Protein AF-A0A2M7HBW4-F1 (afdb_monomer)

Structure (mmCIF, N/CA/C/O backbone):
data_AF-A0A2M7HBW4-F1
#
_entry.id   AF-A0A2M7HBW4-F1
#
loop_
_atom_site.group_PDB
_atom_site.id
_atom_site.type_symbol
_atom_site.label_atom_id
_atom_site.label_alt_id
_atom_site.label_comp_id
_atom_site.label_asym_id
_atom_site.label_entity_id
_atom_site.label_seq_id
_atom_site.pdbx_PDB_ins_code
_atom_site.Cartn_x
_atom_site.Cartn_y
_atom_site.Cartn_z
_atom_site.occupancy
_atom_site.B_iso_or_equiv
_atom_site.auth_seq_id
_atom_site.auth_comp_id
_atom_site.auth_asym_id
_atom_site.auth_atom_id
_atom_site.pdbx_PDB_model_num
ATOM 1 N N . MET A 1 1 ? 33.375 89.241 17.273 1.00 41.09 1 MET A N 1
ATOM 2 C CA . MET A 1 1 ? 31.947 89.395 16.915 1.00 41.09 1 MET A CA 1
ATOM 3 C C . MET A 1 1 ? 31.469 88.123 16.233 1.00 41.09 1 MET A C 1
ATOM 5 O O . MET A 1 1 ? 32.205 87.560 15.437 1.00 41.09 1 MET A O 1
ATOM 9 N N . LEU A 1 2 ? 30.282 87.663 16.630 1.00 45.66 2 LEU A N 1
ATOM 10 C CA . LEU A 1 2 ? 29.590 86.440 16.210 1.00 45.66 2 LEU A CA 1
ATOM 11 C C . LEU A 1 2 ? 29.394 86.331 14.688 1.00 45.66 2 LEU A C 1
ATOM 13 O O . LEU A 1 2 ? 28.997 87.316 14.072 1.00 45.66 2 LEU A O 1
ATOM 17 N N . ARG A 1 3 ? 29.454 85.100 14.155 1.00 41.56 3 ARG A N 1
ATOM 18 C CA . ARG A 1 3 ? 28.362 84.416 13.410 1.00 41.56 3 ARG A CA 1
ATOM 19 C C . ARG A 1 3 ? 28.877 83.061 12.895 1.00 41.56 3 ARG A C 1
ATOM 21 O O . ARG A 1 3 ? 29.888 83.003 12.219 1.00 41.56 3 ARG A O 1
ATOM 28 N N . ARG A 1 4 ? 28.346 81.954 13.424 1.00 51.53 4 ARG A N 1
ATOM 29 C CA . ARG A 1 4 ? 27.228 81.161 12.861 1.00 51.53 4 ARG A CA 1
ATOM 30 C C . ARG A 1 4 ? 27.610 80.437 11.564 1.00 51.53 4 ARG A C 1
ATOM 32 O O . ARG A 1 4 ? 27.698 81.058 10.517 1.00 51.53 4 ARG A O 1
ATOM 39 N N . GLY A 1 5 ? 27.733 79.116 11.668 1.00 48.91 5 GLY A N 1
ATOM 40 C CA . GLY A 1 5 ? 27.874 78.194 10.540 1.00 48.91 5 GLY A CA 1
ATOM 41 C C . GLY A 1 5 ? 27.893 76.730 10.983 1.00 48.91 5 GLY A C 1
ATOM 42 O O . GLY A 1 5 ? 28.678 75.945 10.476 1.00 48.91 5 GLY A O 1
ATOM 43 N N . MET A 1 6 ? 27.081 76.394 11.989 1.00 54.91 6 MET A N 1
ATOM 44 C CA . MET A 1 6 ? 26.785 75.025 12.411 1.00 54.91 6 MET A CA 1
ATOM 45 C C . MET A 1 6 ? 25.476 74.606 11.726 1.00 54.91 6 MET A C 1
ATOM 47 O O . MET A 1 6 ? 24.632 75.465 11.477 1.00 54.91 6 MET A O 1
ATOM 51 N N . HIS A 1 7 ? 25.309 73.301 11.501 1.00 53.66 7 HIS A N 1
ATOM 52 C CA . HIS A 1 7 ? 24.079 72.612 11.072 1.00 53.66 7 HIS A CA 1
ATOM 53 C C . HIS A 1 7 ? 23.862 72.425 9.566 1.00 53.66 7 HIS A C 1
ATOM 55 O O . HIS A 1 7 ? 22.897 72.945 9.023 1.00 53.66 7 HIS A O 1
ATOM 61 N N . LEU A 1 8 ? 24.669 71.589 8.900 1.00 52.19 8 LEU A N 1
ATOM 62 C CA . LEU A 1 8 ? 24.166 70.879 7.709 1.00 52.19 8 LEU A CA 1
ATOM 63 C C . LEU A 1 8 ? 24.948 69.601 7.350 1.00 52.19 8 LEU A C 1
ATOM 65 O O . LEU A 1 8 ? 25.159 69.308 6.182 1.00 52.19 8 LEU A O 1
ATOM 69 N N . ALA A 1 9 ? 25.398 68.826 8.342 1.00 52.22 9 ALA A N 1
ATOM 70 C CA . ALA A 1 9 ? 26.169 67.600 8.079 1.00 52.22 9 ALA A CA 1
ATOM 71 C C . ALA A 1 9 ? 25.782 66.406 8.971 1.00 52.22 9 ALA A C 1
ATOM 73 O O . ALA A 1 9 ? 26.605 65.538 9.233 1.00 52.22 9 ALA A O 1
ATOM 74 N N . LEU A 1 10 ? 24.540 66.352 9.463 1.00 51.50 10 LEU A N 1
ATOM 75 C CA . LEU A 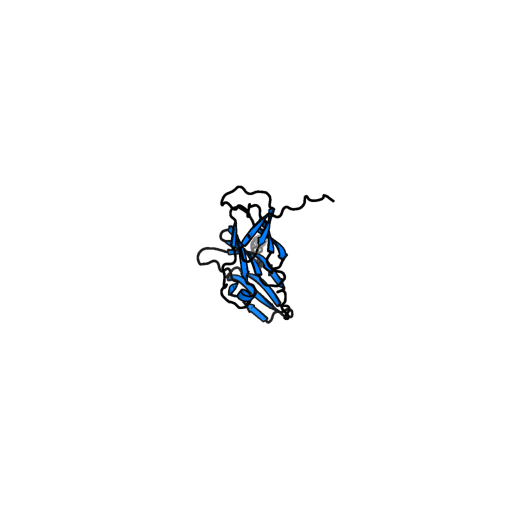1 10 ? 24.079 65.289 10.374 1.00 51.50 10 LEU A CA 1
ATOM 76 C C . LEU A 1 10 ? 22.684 64.749 10.014 1.00 51.50 10 LEU A C 1
ATOM 78 O O . LEU A 1 10 ? 21.904 64.388 10.885 1.00 51.50 10 LEU A O 1
ATOM 82 N N . LEU A 1 11 ? 22.358 64.686 8.720 1.00 51.75 11 LEU A N 1
ATOM 83 C CA . LEU A 1 11 ? 21.098 64.102 8.231 1.00 51.75 11 LEU A CA 1
ATOM 84 C C . LEU A 1 11 ? 21.296 63.077 7.102 1.00 51.75 11 LEU A C 1
ATOM 86 O O . LEU A 1 11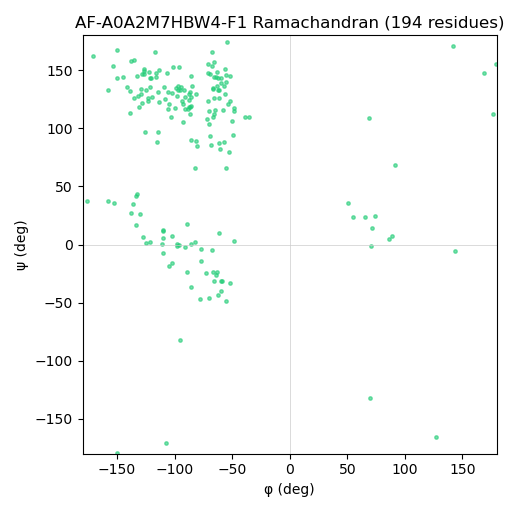 ? 20.396 62.865 6.302 1.00 51.75 11 LEU A O 1
ATOM 90 N N . PHE A 1 12 ? 22.457 62.415 7.034 1.00 47.44 12 PHE A N 1
ATOM 91 C CA . PHE A 1 12 ? 22.708 61.396 6.000 1.00 47.44 12 PHE A CA 1
ATOM 92 C C . PHE A 1 12 ? 23.329 60.082 6.495 1.00 47.44 12 PHE A C 1
ATOM 94 O O . PHE A 1 12 ? 23.815 59.294 5.694 1.00 47.44 12 PHE A O 1
ATOM 101 N N . VAL A 1 13 ? 23.288 59.804 7.805 1.00 51.31 13 VAL A N 1
ATOM 102 C CA . VAL A 1 13 ? 23.804 58.535 8.377 1.00 51.31 13 VAL A CA 1
ATOM 103 C C . VAL A 1 13 ? 22.725 57.743 9.138 1.00 51.31 13 VAL A C 1
ATOM 105 O O . VAL A 1 13 ? 22.979 56.658 9.641 1.00 51.31 13 VAL A O 1
ATOM 108 N N . ALA A 1 14 ? 21.475 58.220 9.166 1.00 49.84 14 ALA A N 1
ATOM 109 C CA . ALA A 1 14 ? 20.358 57.511 9.806 1.00 49.84 14 ALA A CA 1
ATOM 110 C C . ALA A 1 14 ? 19.474 56.700 8.832 1.00 49.84 14 ALA A C 1
ATOM 112 O O . ALA A 1 14 ? 18.522 56.065 9.270 1.00 49.84 14 ALA A O 1
ATOM 113 N N . MET A 1 15 ? 19.776 56.685 7.526 1.00 47.19 15 MET A N 1
ATOM 114 C CA . MET A 1 15 ? 19.014 55.912 6.523 1.00 47.19 15 MET A CA 1
ATOM 115 C C . MET A 1 15 ? 19.682 54.601 6.076 1.00 47.19 15 MET A C 1
ATOM 117 O O . MET A 1 15 ? 19.180 53.947 5.171 1.00 47.19 15 MET A O 1
ATOM 121 N N . LEU A 1 16 ? 20.783 54.177 6.705 1.00 50.03 16 LEU A N 1
ATOM 122 C CA . LEU A 1 16 ? 21.444 52.898 6.383 1.00 50.03 16 LEU A CA 1
ATOM 123 C C . LEU A 1 16 ? 21.322 51.832 7.485 1.00 50.03 16 LEU A C 1
ATOM 125 O O . LEU A 1 16 ? 21.793 50.717 7.304 1.00 50.03 16 LEU A O 1
ATOM 129 N N . LEU A 1 17 ? 20.647 52.132 8.600 1.00 49.78 17 LEU A N 1
ATOM 130 C CA . LEU A 1 17 ? 20.470 51.197 9.725 1.00 49.78 17 LEU A CA 1
ATOM 131 C C . LEU A 1 17 ? 19.027 50.680 9.889 1.00 49.78 17 LEU A C 1
ATOM 133 O O . LEU A 1 17 ? 18.740 49.952 10.831 1.00 49.78 17 LEU A O 1
ATOM 137 N N . GLY A 1 18 ? 18.116 51.017 8.969 1.00 47.28 18 GLY A N 1
ATOM 138 C CA . GLY A 1 18 ? 16.698 50.627 9.038 1.00 47.28 18 GLY A CA 1
ATOM 139 C C . GLY A 1 18 ? 16.298 49.379 8.238 1.00 47.28 18 GLY A C 1
ATOM 140 O O . GLY A 1 18 ? 15.124 49.022 8.248 1.00 47.28 18 GLY A O 1
ATOM 141 N N . ALA A 1 19 ? 17.224 48.719 7.532 1.00 49.97 19 ALA A N 1
ATOM 142 C CA . ALA A 1 19 ? 16.891 47.684 6.541 1.00 49.97 19 ALA A CA 1
ATOM 143 C C . ALA A 1 19 ? 17.258 46.238 6.935 1.00 49.97 19 ALA A C 1
ATOM 145 O O . ALA A 1 19 ? 17.171 45.349 6.096 1.00 49.97 19 ALA A O 1
ATOM 146 N N . CYS A 1 20 ? 17.624 45.972 8.194 1.00 53.47 20 CYS A N 1
ATOM 147 C CA . CYS A 1 20 ? 17.971 44.618 8.656 1.00 53.47 20 CYS A CA 1
ATOM 148 C C . CYS A 1 20 ? 17.275 44.254 9.975 1.00 53.47 20 CYS A C 1
ATOM 150 O O . CYS A 1 20 ? 17.905 43.740 10.890 1.00 53.47 20 CYS A O 1
ATOM 152 N N . ALA A 1 21 ? 15.987 44.563 10.124 1.00 50.06 21 ALA A N 1
ATOM 153 C CA . ALA A 1 21 ? 15.210 44.069 11.264 1.00 50.06 21 ALA A CA 1
ATOM 154 C C . ALA A 1 21 ? 13.714 43.945 10.950 1.00 50.06 21 ALA A C 1
ATOM 156 O O . ALA A 1 21 ? 12.867 44.151 11.813 1.00 50.06 21 ALA A O 1
ATOM 157 N N . THR A 1 22 ? 13.352 43.571 9.724 1.00 45.47 22 THR A N 1
ATOM 158 C CA . THR A 1 22 ? 12.101 42.834 9.544 1.00 45.47 22 THR A CA 1
ATOM 159 C C . THR A 1 22 ? 12.430 41.372 9.778 1.00 45.47 22 THR A C 1
ATOM 161 O O . THR A 1 22 ? 12.784 40.636 8.861 1.00 45.47 22 THR A O 1
ATOM 164 N N . ASN A 1 23 ? 12.309 40.972 11.048 1.00 44.50 23 ASN A N 1
ATOM 165 C CA . ASN A 1 23 ? 11.981 39.609 11.442 1.00 44.50 23 ASN A CA 1
ATOM 166 C C . ASN A 1 23 ? 10.711 39.205 10.684 1.00 44.50 23 ASN A C 1
ATOM 168 O O . ASN A 1 23 ? 9.604 39.197 11.219 1.00 44.50 23 ASN A O 1
ATOM 172 N N . THR A 1 24 ? 10.864 38.835 9.416 1.00 41.84 24 THR A N 1
ATOM 173 C CA . THR A 1 24 ? 10.021 37.803 8.854 1.00 41.84 24 THR A CA 1
ATOM 174 C C . THR A 1 24 ? 10.455 36.542 9.581 1.00 41.84 24 THR A C 1
ATOM 176 O O . THR A 1 24 ? 11.233 35.736 9.086 1.00 41.84 24 THR A O 1
ATOM 179 N N . ASN A 1 25 ? 9.850 36.340 10.752 1.00 38.19 25 ASN A N 1
ATOM 180 C CA . ASN A 1 25 ? 9.319 35.039 11.109 1.00 38.19 25 ASN A CA 1
ATOM 181 C C . ASN A 1 25 ? 8.347 34.624 9.986 1.00 38.19 25 ASN A C 1
ATOM 183 O O . ASN A 1 25 ? 7.149 34.460 10.193 1.00 38.19 25 ASN A O 1
ATOM 187 N N . ARG A 1 26 ? 8.866 34.403 8.770 1.00 39.59 26 ARG A N 1
ATOM 188 C CA . ARG A 1 26 ? 8.496 33.212 8.040 1.00 39.59 26 ARG A CA 1
ATOM 189 C C . ARG A 1 26 ? 8.992 32.116 8.958 1.00 39.59 26 ARG A C 1
ATOM 191 O O . ARG A 1 26 ? 10.120 31.649 8.845 1.00 39.59 26 ARG A O 1
ATOM 198 N N . ALA A 1 27 ? 8.126 31.738 9.898 1.00 37.72 27 ALA A N 1
ATOM 199 C CA . ALA A 1 27 ? 7.993 30.341 10.203 1.00 37.72 27 ALA A CA 1
ATOM 200 C C . ALA A 1 27 ? 8.098 29.668 8.837 1.00 37.72 27 ALA A C 1
ATOM 202 O O . ALA A 1 27 ? 7.251 29.877 7.963 1.00 37.72 27 ALA A O 1
ATOM 203 N N . MET A 1 28 ? 9.212 28.975 8.607 1.00 34.31 28 MET A N 1
ATOM 204 C CA . MET A 1 28 ? 9.151 27.793 7.788 1.00 34.31 28 MET A CA 1
ATOM 205 C C . MET A 1 28 ? 7.985 27.036 8.407 1.00 34.31 28 MET A C 1
ATOM 207 O O . MET A 1 28 ? 8.134 26.372 9.429 1.00 34.31 28 MET A O 1
ATOM 211 N N . THR A 1 29 ? 6.789 27.224 7.850 1.00 36.44 29 THR A N 1
ATOM 212 C CA . THR A 1 29 ? 5.773 26.200 7.856 1.00 36.44 29 THR A CA 1
ATOM 213 C C . THR A 1 29 ? 6.495 25.058 7.185 1.00 36.44 29 THR A C 1
ATOM 215 O O . THR A 1 29 ? 6.586 24.976 5.957 1.00 36.44 29 THR A O 1
ATOM 218 N N . SER A 1 30 ? 7.175 24.284 8.034 1.00 38.41 30 SER A N 1
ATOM 219 C CA . SER A 1 30 ? 7.546 22.920 7.785 1.00 38.41 30 SER A CA 1
ATOM 220 C C . SER A 1 30 ? 6.381 22.381 6.991 1.00 38.41 30 SER A C 1
ATOM 222 O O . SER A 1 30 ? 5.268 22.349 7.519 1.00 38.41 30 SER A O 1
ATOM 224 N N . HIS A 1 31 ? 6.605 22.121 5.705 1.00 41.62 31 HIS A N 1
ATOM 225 C CA . HIS A 1 31 ? 5.700 21.317 4.910 1.00 41.62 31 HIS A CA 1
ATOM 226 C C . HIS A 1 31 ? 5.698 19.966 5.625 1.00 41.62 31 HIS A C 1
ATOM 228 O O . HIS A 1 31 ? 6.551 19.125 5.381 1.00 41.62 31 HIS A O 1
ATOM 234 N N . ALA A 1 32 ? 4.888 19.860 6.678 1.00 49.12 32 ALA A N 1
ATOM 235 C CA . ALA A 1 32 ? 4.442 18.591 7.182 1.00 49.12 32 ALA A CA 1
ATOM 236 C C . ALA A 1 32 ? 3.597 18.068 6.035 1.00 49.12 32 ALA A C 1
ATOM 238 O O . ALA A 1 32 ? 2.630 18.732 5.644 1.00 49.12 32 ALA A O 1
ATOM 239 N N . ASP A 1 33 ? 4.043 16.970 5.439 1.00 59.97 33 ASP A N 1
ATOM 240 C CA . ASP A 1 33 ? 3.288 16.330 4.379 1.00 59.97 33 ASP A CA 1
ATOM 241 C C . ASP A 1 33 ? 1.850 16.105 4.856 1.00 59.97 33 ASP A C 1
ATOM 243 O O . ASP A 1 33 ? 1.605 15.910 6.060 1.00 59.97 33 ASP A O 1
ATOM 247 N N . PRO A 1 34 ? 0.873 16.220 3.946 1.00 67.62 34 PRO A N 1
ATOM 248 C CA . PRO A 1 34 ? -0.524 16.150 4.319 1.00 67.62 34 PRO A CA 1
ATOM 249 C C . PRO A 1 34 ? -0.812 14.828 5.027 1.00 67.62 34 PRO A C 1
ATOM 251 O O . PRO A 1 34 ? -0.387 13.756 4.606 1.00 67.62 34 PRO A O 1
ATOM 254 N N . LEU A 1 35 ? -1.574 14.919 6.113 1.00 81.62 35 LEU A N 1
ATOM 255 C CA . LEU A 1 35 ? -2.141 13.759 6.779 1.00 81.62 35 LEU A CA 1
ATOM 256 C C . LEU A 1 35 ? -3.011 12.985 5.773 1.00 81.62 35 LEU A C 1
ATOM 258 O O . LEU A 1 35 ? -4.042 13.505 5.343 1.00 81.62 35 LEU A O 1
ATOM 262 N N . SER A 1 36 ? -2.628 11.753 5.436 1.00 88.88 36 SER A N 1
ATOM 263 C CA . SER A 1 36 ? -3.443 10.871 4.595 1.00 88.88 36 SER A CA 1
ATOM 264 C C . SER A 1 36 ? -4.225 9.907 5.481 1.00 88.88 36 SER A C 1
ATOM 266 O O . SER A 1 36 ? -3.654 9.275 6.367 1.00 88.88 36 SER A O 1
ATOM 268 N N . CYS A 1 37 ? -5.543 9.820 5.290 1.00 91.12 37 CYS A N 1
ATOM 269 C CA . CYS A 1 37 ? -6.421 8.990 6.115 1.00 91.12 37 CYS A CA 1
ATOM 270 C C . CYS A 1 37 ? -7.466 8.258 5.277 1.00 91.12 37 CYS A C 1
ATOM 272 O O . CYS A 1 37 ? -8.238 8.901 4.560 1.00 91.12 37 CYS A O 1
ATOM 274 N N . GLN A 1 38 ? -7.632 6.959 5.512 1.00 93.06 38 GLN A N 1
ATOM 275 C CA . GLN A 1 38 ? -8.671 6.137 4.894 1.00 93.06 38 GLN A CA 1
ATOM 276 C C . GLN A 1 38 ? -9.588 5.503 5.945 1.00 93.06 38 GLN A C 1
ATOM 278 O O . GLN A 1 38 ? -9.125 5.153 7.032 1.00 93.06 38 GLN A O 1
ATOM 283 N N . PRO A 1 39 ? -10.900 5.389 5.671 1.00 94.00 39 PRO A N 1
ATOM 284 C CA . PRO A 1 39 ? -11.806 4.657 6.551 1.00 94.00 39 PRO A CA 1
ATOM 285 C C . PRO A 1 39 ? -11.400 3.182 6.622 1.00 94.00 39 PRO A C 1
ATOM 287 O O . PRO A 1 39 ? -11.001 2.612 5.613 1.00 94.00 39 PRO A O 1
ATOM 290 N N . ILE A 1 40 ? -11.533 2.566 7.798 1.00 94.62 40 ILE A N 1
ATOM 291 C CA . ILE A 1 40 ? -11.336 1.122 7.971 1.00 94.62 40 ILE A CA 1
ATOM 292 C C . ILE A 1 40 ? -12.672 0.427 7.660 1.00 94.62 40 ILE A C 1
ATOM 294 O O . ILE A 1 40 ? -13.634 0.623 8.413 1.00 94.62 40 ILE A O 1
ATOM 298 N N . PRO A 1 41 ? -12.784 -0.355 6.568 1.00 93.56 41 PRO A N 1
ATOM 299 C CA . PRO A 1 41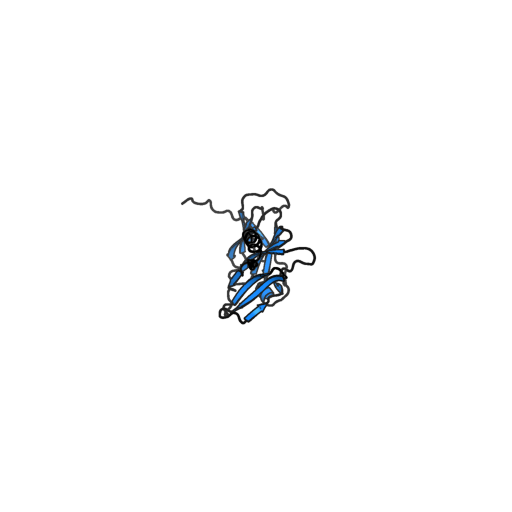 ? -14.033 -1.020 6.215 1.00 93.56 41 PRO A CA 1
ATOM 300 C C . PRO A 1 41 ? -14.469 -2.027 7.280 1.00 93.56 41 PRO A C 1
ATOM 302 O O . PRO A 1 41 ? -13.647 -2.615 7.977 1.00 93.56 41 PRO A O 1
ATOM 305 N N . GLY A 1 42 ? -15.783 -2.199 7.435 1.00 85.62 42 GLY A N 1
ATOM 306 C CA . GLY A 1 42 ? -16.355 -3.152 8.394 1.00 85.62 42 GLY A CA 1
ATOM 307 C C . GLY A 1 42 ? -16.205 -2.773 9.874 1.00 85.62 42 GLY A C 1
ATOM 308 O O . GLY A 1 42 ? -16.716 -3.489 10.732 1.00 85.62 42 GLY A O 1
ATOM 309 N N . ASN A 1 43 ? -15.558 -1.650 10.200 1.00 84.25 43 ASN A N 1
ATOM 310 C CA . ASN A 1 43 ? -15.378 -1.212 11.580 1.00 84.25 43 ASN A CA 1
ATOM 311 C C . ASN A 1 43 ? -16.588 -0.404 12.085 1.00 84.25 43 ASN A C 1
ATOM 313 O O . ASN A 1 43 ? -16.897 0.674 11.571 1.00 84.25 43 ASN A O 1
ATOM 317 N N . THR A 1 44 ? -17.249 -0.904 13.131 1.00 81.25 44 THR A N 1
ATOM 318 C CA . THR A 1 44 ? -18.430 -0.280 13.756 1.00 81.25 44 THR A CA 1
ATOM 319 C C . THR A 1 44 ? -18.130 1.051 14.442 1.00 81.25 44 THR A C 1
ATOM 321 O O . THR A 1 44 ? -19.021 1.884 14.574 1.00 81.25 44 THR A O 1
ATOM 324 N N . SER A 1 45 ? -16.880 1.282 14.842 1.00 83.50 45 SER A N 1
ATOM 325 C CA . SER A 1 45 ? -16.429 2.520 15.487 1.00 83.50 45 SER A CA 1
ATOM 326 C C . SER A 1 45 ? -16.126 3.645 14.485 1.00 83.50 45 SER A C 1
ATOM 328 O O . SER A 1 45 ? -15.677 4.719 14.891 1.00 83.50 45 SER A O 1
ATOM 330 N N . HIS A 1 46 ? -16.347 3.410 13.181 1.00 86.00 46 HIS A N 1
ATOM 331 C CA . HIS A 1 46 ? -16.072 4.360 12.093 1.00 86.00 46 HIS A CA 1
ATOM 332 C C . HIS A 1 46 ? -14.648 4.938 12.145 1.00 86.00 46 HIS A C 1
ATOM 334 O O . HIS A 1 46 ? -14.403 6.114 11.860 1.00 86.00 46 HIS A O 1
ATOM 340 N N . GLU A 1 47 ? -13.696 4.104 12.550 1.00 91.25 47 GLU A N 1
ATOM 341 C CA . GLU A 1 47 ? -12.301 4.492 12.660 1.00 91.25 47 GLU A CA 1
ATOM 342 C C . GLU A 1 47 ? -11.659 4.691 11.284 1.00 91.25 47 GLU A C 1
ATOM 344 O O . GLU A 1 47 ? -12.070 4.125 10.266 1.00 91.25 47 GLU A O 1
ATOM 349 N N . ARG A 1 48 ? -10.610 5.510 11.264 1.00 93.25 48 ARG A N 1
ATOM 350 C CA . ARG A 1 48 ? -9.782 5.765 10.088 1.00 93.25 48 ARG A CA 1
ATOM 351 C C . ARG A 1 48 ? -8.342 5.393 10.393 1.00 93.25 48 ARG A C 1
ATOM 353 O O . ARG A 1 48 ? -7.836 5.775 11.449 1.00 93.25 48 ARG A O 1
ATOM 360 N N . LEU A 1 49 ? -7.690 4.700 9.466 1.00 93.19 49 LEU A N 1
ATOM 361 C CA . LEU A 1 49 ? -6.242 4.540 9.466 1.00 93.19 49 LEU A CA 1
ATOM 362 C C . LEU A 1 49 ? -5.639 5.793 8.845 1.00 93.19 49 LEU A C 1
ATOM 364 O O . LEU A 1 49 ? -6.066 6.220 7.773 1.00 93.19 49 LEU A O 1
ATOM 368 N N . CYS A 1 50 ? -4.677 6.385 9.531 1.00 91.50 50 CYS A N 1
ATOM 369 C CA . CYS A 1 50 ? -4.012 7.599 9.113 1.00 91.50 50 CYS A CA 1
ATOM 370 C C . CYS A 1 50 ? -2.499 7.418 9.144 1.00 91.50 50 CYS A C 1
ATOM 372 O O . CYS A 1 50 ? -1.973 6.753 10.037 1.00 91.50 50 CYS A O 1
ATOM 374 N N . VAL A 1 51 ? -1.822 8.080 8.214 1.00 88.69 51 VAL A N 1
ATOM 375 C CA . VAL A 1 51 ? -0.368 8.199 8.164 1.00 88.69 51 VAL A CA 1
ATOM 376 C C . VAL A 1 51 ? 0.016 9.672 8.118 1.00 88.69 51 VAL A C 1
ATOM 378 O O . VAL A 1 51 ? -0.566 10.470 7.378 1.00 88.69 51 VAL A O 1
ATOM 381 N N . GLN A 1 52 ? 0.981 10.043 8.952 1.00 85.94 52 GLN A N 1
ATOM 382 C CA . GLN A 1 52 ? 1.584 11.367 8.969 1.00 85.94 52 GLN A CA 1
ATOM 383 C C . GLN A 1 52 ? 3.090 11.227 8.781 1.00 85.94 52 GLN A C 1
ATOM 385 O O . GLN A 1 52 ? 3.747 10.578 9.591 1.00 85.94 52 GLN A O 1
ATOM 390 N N . ILE A 1 53 ? 3.641 11.884 7.764 1.00 79.56 53 ILE A N 1
ATOM 391 C CA . ILE A 1 53 ? 5.091 11.931 7.570 1.00 79.56 53 ILE A CA 1
ATOM 392 C C . ILE A 1 53 ? 5.655 13.081 8.397 1.00 79.56 53 ILE A C 1
ATOM 394 O O . ILE A 1 53 ? 5.185 14.221 8.357 1.00 79.56 53 ILE A O 1
ATOM 398 N N . THR A 1 54 ? 6.641 12.757 9.219 1.00 74.38 54 THR A N 1
ATOM 399 C CA . THR A 1 54 ? 7.302 13.681 10.133 1.00 74.38 54 THR A CA 1
ATOM 400 C C . THR A 1 54 ? 8.784 13.726 9.809 1.00 74.38 54 THR A C 1
ATOM 402 O O . THR A 1 54 ? 9.392 12.707 9.494 1.00 74.38 54 THR A O 1
ATOM 405 N N . ARG A 1 55 ? 9.386 14.912 9.924 1.00 67.44 55 ARG A N 1
ATOM 406 C CA . ARG A 1 55 ? 10.811 15.112 9.621 1.00 67.44 55 ARG A CA 1
ATOM 407 C C . ARG A 1 55 ? 11.743 14.259 10.486 1.00 67.44 55 ARG A C 1
ATOM 409 O O . ARG A 1 55 ? 12.798 13.869 10.008 1.00 67.44 55 ARG A O 1
ATOM 416 N N . ASP A 1 56 ? 11.337 13.972 11.724 1.00 63.88 56 ASP A N 1
ATOM 417 C CA . ASP A 1 56 ? 12.218 13.376 12.737 1.00 63.88 56 ASP A CA 1
ATOM 418 C C . ASP A 1 56 ? 11.947 11.886 12.997 1.00 63.88 56 ASP A C 1
ATOM 420 O O . ASP A 1 56 ? 12.784 11.215 13.593 1.00 63.88 56 ASP A O 1
ATOM 424 N N . ARG A 1 57 ? 10.770 11.364 12.617 1.00 59.66 57 ARG A N 1
ATOM 425 C CA . ARG A 1 57 ? 10.377 9.966 12.890 1.00 59.66 57 ARG A CA 1
ATOM 426 C C . ARG A 1 57 ? 9.984 9.167 11.648 1.00 59.66 57 ARG A C 1
ATOM 428 O O . ARG A 1 57 ? 9.591 8.018 11.800 1.00 59.66 57 ARG A O 1
ATOM 435 N N . GLY A 1 58 ? 10.050 9.761 10.456 1.00 74.38 58 GLY A N 1
ATOM 436 C CA . GLY A 1 58 ? 9.529 9.132 9.244 1.00 74.38 58 GLY A CA 1
ATOM 437 C C . GLY A 1 58 ? 8.002 9.072 9.269 1.00 74.38 58 GLY A C 1
ATOM 438 O O . GLY A 1 58 ? 7.345 10.076 9.566 1.00 74.38 58 GLY A O 1
ATOM 439 N N . ASP A 1 59 ? 7.442 7.908 8.965 1.00 80.12 59 ASP A N 1
ATOM 440 C CA . ASP A 1 59 ? 6.014 7.637 8.865 1.00 80.12 59 ASP A CA 1
ATOM 441 C C . ASP A 1 59 ? 5.379 7.234 10.212 1.00 80.12 59 ASP A C 1
ATOM 443 O O . ASP A 1 59 ? 5.696 6.225 10.847 1.00 80.12 59 ASP A O 1
ATOM 447 N N . LEU A 1 60 ? 4.422 8.046 10.662 1.00 85.88 60 LEU A N 1
ATOM 448 C CA . LEU A 1 60 ? 3.650 7.797 11.873 1.00 85.88 60 LEU A CA 1
ATOM 449 C C . LEU A 1 60 ? 2.253 7.291 11.516 1.00 85.88 60 LEU A C 1
ATOM 451 O O . LEU A 1 60 ? 1.404 8.067 11.071 1.00 85.88 60 LEU A O 1
ATOM 455 N N . TRP A 1 61 ? 1.996 6.015 11.796 1.00 89.38 61 TRP A N 1
ATOM 456 C CA . TRP A 1 61 ? 0.690 5.392 11.599 1.00 89.38 61 TRP A CA 1
ATOM 457 C C . TRP A 1 61 ? -0.151 5.425 12.864 1.00 89.38 61 TRP A C 1
ATOM 459 O O . TRP A 1 61 ? 0.315 5.121 13.966 1.00 89.38 61 TRP A O 1
ATOM 469 N N . PHE A 1 62 ? -1.424 5.775 12.715 1.00 90.19 62 PHE A N 1
ATOM 470 C CA . PHE A 1 62 ? -2.362 5.780 13.826 1.00 90.19 62 PHE A CA 1
ATOM 471 C C . PHE A 1 62 ? -3.803 5.574 13.383 1.00 90.19 62 PHE A C 1
ATOM 473 O O . PHE A 1 62 ? -4.207 5.938 12.282 1.00 90.19 62 PHE A O 1
ATOM 480 N N . VAL A 1 63 ? -4.604 5.034 14.294 1.00 91.69 63 VAL A N 1
ATOM 481 C CA . VAL A 1 63 ? -6.054 4.953 14.148 1.00 91.69 63 VAL A CA 1
ATOM 482 C C . VAL A 1 63 ? -6.696 6.146 14.845 1.00 91.69 63 VAL A C 1
ATOM 484 O O . VAL A 1 63 ? -6.350 6.466 15.986 1.00 91.69 63 VAL A O 1
ATOM 487 N N . SER A 1 64 ? -7.628 6.804 14.158 1.00 89.62 64 SER A N 1
ATOM 488 C CA . SER A 1 64 ? -8.435 7.904 14.691 1.00 89.62 64 SER A CA 1
ATOM 489 C C . SER A 1 64 ? -9.918 7.545 14.636 1.00 89.62 64 SER A C 1
ATOM 491 O O . SER A 1 64 ? -10.440 7.238 13.565 1.00 89.62 64 SER A O 1
ATOM 493 N N . ALA A 1 65 ? -10.618 7.655 15.765 1.00 81.69 65 ALA A N 1
ATOM 494 C CA . ALA A 1 65 ? -12.073 7.507 15.816 1.00 81.69 65 ALA A CA 1
ATOM 495 C C . ALA A 1 65 ? -12.784 8.682 15.117 1.00 81.69 65 ALA A C 1
ATOM 497 O O . ALA A 1 65 ? -12.314 9.829 15.178 1.00 81.69 65 ALA A O 1
ATOM 498 N N . SER A 1 66 ? -13.935 8.430 14.480 1.00 64.75 66 SER A N 1
ATOM 499 C CA . SER A 1 66 ? -14.786 9.517 13.986 1.00 64.75 66 SER A CA 1
ATOM 500 C C . SER A 1 66 ? -15.454 10.208 15.180 1.00 64.75 66 SER A C 1
ATOM 502 O O . SER A 1 66 ? -16.327 9.628 15.819 1.00 64.75 66 SER A O 1
ATOM 504 N N . GLY A 1 67 ? -15.041 11.432 15.518 1.00 57.25 67 GLY A N 1
ATOM 505 C CA . GLY A 1 67 ? -15.740 12.226 16.542 1.00 57.25 67 GLY A CA 1
ATOM 506 C C . GLY A 1 67 ? -14.879 13.090 17.459 1.00 57.25 67 GLY A C 1
ATOM 507 O O . GLY A 1 67 ? -15.427 13.878 18.222 1.00 57.25 67 GLY A O 1
ATOM 508 N N . GLY A 1 68 ? -13.548 13.021 17.391 1.00 50.62 68 GLY A N 1
ATOM 509 C CA . GLY A 1 68 ? -12.727 13.983 18.125 1.00 50.62 68 GLY A CA 1
ATOM 510 C C . GLY A 1 68 ? -11.247 13.642 18.190 1.00 50.62 68 GLY A C 1
ATOM 511 O O . GLY A 1 68 ? -10.856 12.486 18.292 1.00 50.62 68 GLY A O 1
ATOM 512 N N . HIS A 1 69 ? -10.417 14.683 18.208 1.00 52.94 69 HIS A N 1
ATOM 513 C CA . HIS A 1 69 ? -8.950 14.638 18.252 1.00 52.94 69 HIS A CA 1
ATOM 514 C C . HIS A 1 69 ? -8.320 13.957 19.486 1.00 52.94 69 HIS A C 1
ATOM 516 O O . HIS A 1 69 ? -7.117 14.092 19.693 1.00 52.94 69 HIS A O 1
ATOM 522 N N . ARG A 1 70 ? -9.089 13.273 20.343 1.00 54.47 70 ARG A N 1
ATOM 523 C CA . ARG A 1 70 ? -8.632 12.884 21.687 1.00 54.47 70 ARG A CA 1
ATOM 524 C C . ARG A 1 70 ? -8.211 11.427 21.848 1.00 54.47 70 ARG A C 1
ATOM 526 O O . ARG A 1 70 ? -7.520 11.138 22.816 1.00 54.47 70 ARG A O 1
ATOM 533 N N . GLN A 1 71 ? -8.561 10.532 20.928 1.00 61.84 71 GLN A N 1
ATOM 534 C CA . GLN A 1 71 ? -8.110 9.139 20.982 1.00 61.84 71 GLN A CA 1
ATOM 535 C C . GLN A 1 71 ? -7.443 8.768 19.661 1.00 61.84 71 GLN A C 1
ATOM 537 O O . GLN A 1 71 ? -8.102 8.466 18.670 1.00 61.84 71 GLN A O 1
ATOM 542 N N . ARG A 1 72 ? -6.111 8.866 19.660 1.00 81.19 72 ARG A N 1
ATOM 543 C CA . ARG A 1 72 ? -5.243 8.337 18.609 1.00 81.19 72 ARG A CA 1
ATOM 544 C C . ARG A 1 72 ? -4.523 7.132 19.181 1.00 81.19 72 ARG A C 1
ATOM 546 O O . ARG A 1 72 ? -3.882 7.251 20.224 1.00 81.19 72 ARG A O 1
ATOM 553 N N . ARG A 1 73 ? -4.625 5.994 18.506 1.00 88.12 73 ARG A N 1
ATOM 554 C CA . ARG A 1 73 ? -3.860 4.796 18.849 1.00 88.12 73 ARG A CA 1
ATOM 555 C C . ARG A 1 73 ? -2.761 4.626 17.816 1.00 88.12 73 ARG A C 1
ATOM 557 O O . ARG A 1 73 ? -3.074 4.467 16.640 1.00 88.12 73 ARG A O 1
ATOM 564 N N . LEU A 1 74 ? -1.506 4.711 18.246 1.00 87.88 74 LEU A N 1
ATOM 565 C CA . LEU A 1 74 ? -0.362 4.475 17.368 1.00 87.88 74 LEU A CA 1
ATOM 566 C C . LEU A 1 74 ? -0.342 3.012 16.916 1.00 87.88 74 LEU A C 1
ATOM 568 O O . LEU A 1 74 ? -0.712 2.120 17.683 1.00 87.88 74 LEU A O 1
ATOM 572 N N . ILE A 1 75 ? 0.072 2.790 15.671 1.00 86.56 75 ILE A N 1
ATOM 573 C CA . ILE A 1 75 ? 0.234 1.464 15.081 1.00 86.56 75 ILE A CA 1
ATOM 574 C C . ILE A 1 75 ? 1.714 1.257 14.765 1.00 86.56 75 ILE A C 1
ATOM 576 O O . ILE A 1 75 ? 2.174 1.561 13.671 1.00 86.56 75 ILE A O 1
ATOM 580 N N . GLU A 1 76 ? 2.466 0.746 15.736 1.00 76.06 76 GLU A N 1
ATOM 581 C CA . GLU A 1 76 ? 3.916 0.548 15.588 1.00 76.06 76 GLU A CA 1
ATOM 582 C C . GLU A 1 76 ? 4.253 -0.510 14.528 1.00 76.06 76 GLU A C 1
ATOM 584 O O . GLU A 1 76 ? 5.238 -0.372 13.814 1.00 76.06 76 GLU A O 1
ATOM 589 N N . GLY A 1 77 ? 3.390 -1.518 14.353 1.00 70.19 77 GLY A N 1
ATOM 590 C CA . GLY A 1 77 ? 3.575 -2.580 13.356 1.00 70.19 77 GLY A CA 1
ATOM 591 C C . GLY A 1 77 ? 3.462 -2.133 11.891 1.00 70.19 77 GLY A C 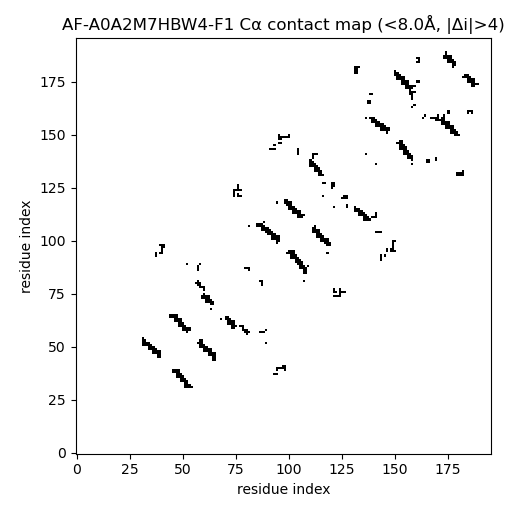1
ATOM 592 O O . GLY A 1 77 ? 3.665 -2.954 11.002 1.00 70.19 77 GLY A O 1
ATOM 593 N N . LEU A 1 78 ? 3.121 -0.865 11.630 1.00 76.75 78 LEU A N 1
ATOM 594 C CA . LEU A 1 78 ? 3.057 -0.287 10.282 1.00 76.75 78 LEU A CA 1
ATOM 595 C C . LEU A 1 78 ? 4.152 0.738 10.000 1.00 76.75 78 LEU A C 1
ATOM 597 O O . LEU A 1 78 ? 4.258 1.172 8.861 1.00 76.75 78 LEU A O 1
ATOM 601 N N . SER A 1 79 ? 4.948 1.131 10.995 1.00 67.44 79 SER A N 1
ATOM 602 C CA . SER A 1 79 ? 6.023 2.090 10.763 1.00 67.44 79 SER A CA 1
ATOM 603 C C . SER A 1 79 ? 7.124 1.449 9.926 1.00 67.44 79 SER A C 1
ATOM 605 O O . SER A 1 79 ? 7.813 0.529 10.373 1.00 67.44 79 SER A O 1
ATOM 607 N N . PHE A 1 80 ? 7.304 1.965 8.714 1.00 66.31 80 PHE A N 1
ATOM 608 C CA . PHE A 1 80 ? 8.412 1.641 7.827 1.00 66.31 80 PHE A CA 1
ATOM 609 C C . PHE A 1 80 ? 9.613 2.486 8.251 1.00 66.31 80 PHE A C 1
ATOM 611 O O . PHE A 1 80 ? 10.064 3.391 7.551 1.00 66.31 80 PHE A O 1
ATOM 618 N N . VAL A 1 81 ? 10.119 2.210 9.456 1.00 53.56 81 VAL A N 1
ATOM 619 C CA . VAL A 1 81 ? 11.337 2.857 9.934 1.00 53.56 81 VAL A CA 1
ATOM 620 C C . VAL A 1 81 ? 12.455 2.369 9.027 1.00 53.56 81 VAL A C 1
ATOM 622 O O . VAL A 1 81 ? 12.790 1.183 9.050 1.00 53.56 81 VAL A O 1
ATOM 625 N N . GLY A 1 82 ? 13.014 3.271 8.219 1.00 47.16 82 GLY A N 1
ATOM 626 C CA . GLY A 1 82 ? 14.291 3.013 7.574 1.00 47.16 82 GLY A CA 1
ATOM 627 C C . GLY A 1 82 ? 15.237 2.508 8.651 1.00 47.16 82 GLY A C 1
ATOM 628 O O . GLY A 1 82 ? 15.475 3.206 9.640 1.00 47.16 82 GLY A O 1
ATOM 629 N N . GLY A 1 83 ? 15.717 1.271 8.508 1.00 43.72 83 GLY A N 1
ATOM 630 C CA . GLY A 1 83 ? 16.825 0.794 9.329 1.00 43.72 83 GLY A CA 1
ATOM 631 C C . GLY A 1 83 ? 18.007 1.759 9.199 1.00 43.72 83 GLY A C 1
ATOM 632 O O . GLY A 1 83 ? 17.963 2.680 8.387 1.00 43.72 83 GLY A O 1
ATOM 633 N N . ASP A 1 84 ? 19.072 1.537 9.968 1.00 46.94 84 ASP A N 1
ATOM 634 C CA . ASP A 1 84 ? 20.244 2.420 10.142 1.00 46.94 84 ASP A CA 1
ATOM 635 C C . ASP A 1 84 ? 20.928 2.996 8.866 1.00 46.94 84 ASP A C 1
ATOM 637 O O . ASP A 1 84 ? 21.925 3.702 8.986 1.00 46.94 84 ASP A O 1
ATO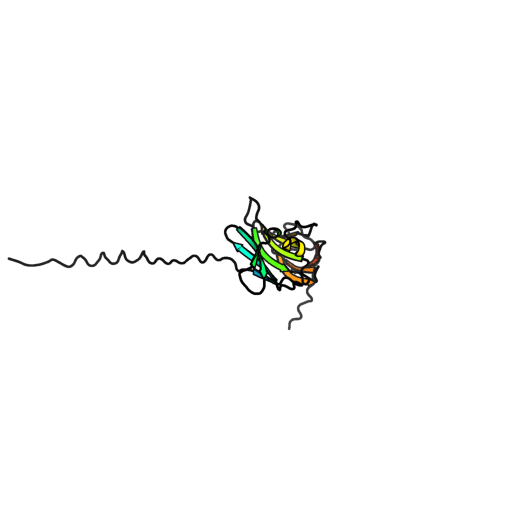M 641 N N . ASN A 1 85 ? 20.431 2.749 7.647 1.00 46.00 85 ASN A N 1
ATOM 642 C CA . ASN A 1 85 ? 21.082 3.051 6.378 1.00 46.00 85 ASN A CA 1
ATOM 643 C C . ASN A 1 85 ? 20.279 3.856 5.330 1.00 46.00 85 ASN A C 1
ATOM 645 O O . ASN A 1 85 ? 20.824 4.061 4.251 1.00 46.00 85 ASN A O 1
ATOM 649 N N . GLY A 1 86 ? 19.071 4.392 5.576 1.00 54.97 86 GLY A N 1
ATOM 650 C CA . GLY A 1 86 ? 18.493 5.293 4.560 1.00 54.97 86 GLY A CA 1
ATOM 651 C C . GLY A 1 86 ? 17.112 5.902 4.823 1.00 54.97 86 GLY A C 1
ATOM 652 O O . GLY A 1 86 ? 16.316 5.341 5.575 1.00 54.97 86 GLY A O 1
ATOM 653 N N . PRO A 1 87 ? 16.800 7.059 4.203 1.00 61.97 87 PRO A N 1
ATOM 654 C CA . PRO A 1 87 ? 15.464 7.640 4.245 1.00 61.97 87 PRO A CA 1
ATOM 655 C C . PRO A 1 87 ? 14.489 6.797 3.408 1.00 61.97 87 PRO A C 1
ATOM 657 O O . PRO A 1 87 ? 14.688 6.619 2.207 1.00 61.97 87 PRO A O 1
ATOM 660 N N . VAL A 1 88 ? 13.410 6.324 4.035 1.00 68.00 88 VAL A N 1
ATOM 661 C CA . VAL A 1 88 ? 12.254 5.737 3.343 1.00 68.00 88 VAL A CA 1
ATOM 662 C C . VAL A 1 88 ? 11.256 6.856 3.058 1.00 68.00 88 VAL A C 1
ATOM 664 O O . VAL A 1 88 ? 10.882 7.612 3.956 1.00 68.00 88 VAL A O 1
ATOM 667 N N . SER A 1 89 ? 10.839 6.994 1.803 1.00 73.69 89 SER A N 1
ATOM 668 C CA . SER A 1 89 ? 9.791 7.927 1.394 1.00 73.69 89 SER A CA 1
ATOM 669 C C . SER A 1 89 ? 8.455 7.198 1.304 1.00 73.69 89 SER A C 1
ATOM 671 O O . SER A 1 89 ? 8.361 6.122 0.723 1.00 73.69 89 SER A O 1
ATOM 673 N N . PHE A 1 90 ? 7.410 7.782 1.880 1.00 79.31 90 PHE A N 1
ATOM 674 C CA . PHE A 1 90 ? 6.052 7.271 1.761 1.00 79.31 90 PHE A CA 1
ATOM 675 C C . PHE A 1 90 ? 5.388 7.816 0.490 1.00 79.31 90 PHE A C 1
ATOM 677 O O . PHE A 1 90 ? 5.415 9.024 0.256 1.00 79.31 90 PHE A O 1
ATOM 684 N N . GLY A 1 91 ? 4.775 6.937 -0.306 1.00 80.00 91 GLY A N 1
ATOM 685 C CA . GLY A 1 91 ? 4.013 7.303 -1.500 1.00 80.00 91 GLY A CA 1
ATOM 686 C C . GLY A 1 91 ? 2.518 7.435 -1.213 1.00 80.00 91 GLY A C 1
ATOM 687 O O . GLY A 1 91 ? 2.002 8.534 -1.032 1.00 80.00 91 GLY A O 1
ATOM 688 N N . ASP A 1 92 ? 1.818 6.303 -1.194 1.00 88.44 92 ASP A N 1
ATOM 689 C CA . ASP A 1 92 ? 0.373 6.223 -0.961 1.00 88.44 92 ASP A CA 1
ATOM 690 C C . ASP A 1 92 ? 0.018 4.890 -0.288 1.00 88.44 92 ASP A C 1
ATOM 692 O O . ASP A 1 92 ? 0.840 3.973 -0.223 1.00 88.44 92 ASP A O 1
ATOM 696 N N . PHE A 1 93 ? -1.207 4.766 0.217 1.00 94.25 93 PHE A N 1
ATOM 697 C CA . PHE A 1 93 ? -1.735 3.508 0.725 1.00 94.25 93 PHE A CA 1
ATOM 698 C C . PHE A 1 93 ? -3.180 3.289 0.301 1.00 94.25 93 PHE A C 1
ATOM 700 O O . PHE A 1 93 ? -3.907 4.234 0.017 1.00 94.25 93 PHE A O 1
ATOM 707 N N . SER A 1 94 ? -3.637 2.041 0.295 1.00 96.06 94 SER A N 1
ATOM 708 C CA . SER A 1 94 ? -5.044 1.722 0.076 1.00 96.06 94 SER A CA 1
ATOM 709 C C . SER A 1 94 ? -5.491 0.514 0.892 1.00 96.06 94 SER A C 1
ATOM 711 O O . SER A 1 94 ? -4.737 -0.437 1.101 1.00 96.06 94 SER A O 1
ATOM 713 N N . ILE A 1 95 ? -6.732 0.554 1.376 1.00 97.31 95 ILE A N 1
ATOM 714 C CA . ILE A 1 95 ? -7.346 -0.546 2.124 1.00 97.31 95 ILE A CA 1
ATOM 715 C C . ILE A 1 95 ? -8.304 -1.315 1.210 1.00 97.31 95 ILE A C 1
ATOM 717 O O . ILE A 1 95 ? -9.164 -0.721 0.558 1.00 97.31 95 ILE A O 1
ATOM 721 N N . SER A 1 96 ? -8.163 -2.641 1.191 1.00 97.94 96 SER A N 1
ATOM 722 C CA . SER A 1 96 ? -9.076 -3.550 0.482 1.00 97.94 96 SER A CA 1
ATOM 723 C C . SER A 1 96 ? -10.540 -3.385 0.934 1.00 97.94 96 SER A C 1
ATOM 725 O O . SER A 1 96 ? -10.783 -3.035 2.090 1.00 97.94 96 SER A O 1
ATOM 727 N N . PRO A 1 97 ? -11.539 -3.650 0.069 1.00 97.56 97 PRO A N 1
ATOM 728 C CA . PRO A 1 97 ? -12.953 -3.405 0.365 1.00 97.56 97 PRO A CA 1
ATOM 729 C C . PRO A 1 97 ? -13.487 -4.001 1.674 1.00 97.56 97 PRO A C 1
ATOM 731 O O . PRO A 1 97 ? -14.355 -3.389 2.296 1.00 97.56 97 PRO A O 1
ATOM 734 N N . SER A 1 98 ? -12.987 -5.162 2.103 1.00 96.75 98 SER A N 1
ATOM 735 C CA . SER A 1 98 ? -13.404 -5.816 3.355 1.00 96.75 98 SER A CA 1
ATOM 736 C C . SER A 1 98 ? -12.449 -5.534 4.515 1.00 96.75 98 SER A C 1
ATOM 738 O O . SER A 1 98 ? -12.698 -5.986 5.630 1.00 96.75 98 SER A O 1
ATOM 740 N N . GLY A 1 99 ? -11.372 -4.777 4.282 1.00 95.88 99 GLY A N 1
ATOM 741 C CA . GLY A 1 99 ? -10.369 -4.466 5.294 1.00 95.88 99 GLY A CA 1
ATOM 742 C C . GLY A 1 99 ? -9.444 -5.639 5.623 1.00 95.88 99 GLY A C 1
ATOM 743 O O . GLY A 1 99 ? -8.905 -5.685 6.726 1.00 95.88 99 GLY A O 1
ATOM 744 N N . THR A 1 100 ? -9.261 -6.587 4.703 1.00 96.00 100 THR A N 1
ATOM 745 C CA . THR A 1 100 ? -8.356 -7.733 4.892 1.00 96.00 100 THR A CA 1
ATOM 746 C C . THR A 1 100 ? -6.899 -7.325 4.689 1.00 96.00 100 THR A C 1
ATOM 748 O O . THR A 1 100 ? -6.038 -7.616 5.520 1.00 96.00 100 THR A O 1
ATOM 751 N N . TYR A 1 101 ? -6.631 -6.591 3.611 1.00 96.38 101 TYR A N 1
ATOM 752 C CA . TYR A 1 101 ? -5.303 -6.135 3.215 1.00 96.38 101 TYR A CA 1
ATOM 753 C C . TYR A 1 101 ? -5.166 -4.614 3.224 1.00 96.38 101 TYR A C 1
ATOM 755 O O . TYR A 1 101 ? -6.108 -3.877 2.911 1.00 96.38 101 TYR A O 1
ATOM 763 N N . LEU A 1 102 ? -3.949 -4.181 3.537 1.00 95.75 102 LEU A N 1
ATOM 764 C CA . LEU A 1 102 ? -3.418 -2.838 3.364 1.00 95.75 102 LEU A CA 1
ATOM 765 C C . LEU A 1 102 ? -2.307 -2.905 2.311 1.00 95.75 102 LEU A C 1
ATOM 767 O O . LEU A 1 102 ? -1.345 -3.649 2.483 1.00 95.75 102 LEU A O 1
ATOM 771 N N . ALA A 1 103 ? -2.438 -2.131 1.241 1.00 96.19 103 ALA A N 1
ATOM 772 C CA . ALA A 1 103 ? -1.388 -1.916 0.256 1.00 96.19 103 ALA A CA 1
ATOM 773 C C . ALA A 1 103 ? -0.686 -0.590 0.562 1.00 96.19 103 ALA A C 1
ATOM 775 O O . ALA A 1 103 ? -1.360 0.403 0.833 1.00 96.19 103 ALA A O 1
ATOM 776 N N . VAL A 1 104 ? 0.644 -0.568 0.528 1.00 93.06 104 VAL A N 1
ATOM 777 C CA . VAL A 1 104 ? 1.454 0.623 0.805 1.00 93.06 104 VAL A CA 1
ATOM 778 C C . VAL A 1 104 ? 2.556 0.746 -0.232 1.00 93.06 104 VAL A C 1
ATOM 780 O O . VAL A 1 104 ? 3.350 -0.176 -0.400 1.00 93.06 104 VAL A O 1
ATOM 783 N N . THR A 1 105 ? 2.640 1.893 -0.894 1.00 91.81 105 THR A N 1
ATOM 784 C CA . THR A 1 105 ? 3.785 2.236 -1.734 1.00 91.81 105 THR A CA 1
ATOM 785 C C . THR A 1 105 ? 4.790 3.019 -0.903 1.00 91.81 105 THR A C 1
ATOM 787 O O . THR A 1 105 ? 4.479 4.099 -0.397 1.00 91.81 105 THR A O 1
ATOM 790 N N . ILE A 1 106 ? 6.003 2.491 -0.795 1.00 87.94 106 ILE A N 1
ATOM 791 C CA . ILE A 1 106 ? 7.160 3.175 -0.213 1.00 87.94 106 ILE A CA 1
ATOM 792 C C . ILE A 1 106 ? 8.249 3.346 -1.275 1.00 87.94 106 ILE A C 1
ATOM 794 O O . ILE A 1 106 ? 8.201 2.707 -2.323 1.00 87.94 106 ILE A O 1
ATOM 798 N N . ALA A 1 107 ? 9.241 4.186 -1.010 1.00 85.88 107 ALA A N 1
ATOM 799 C CA . ALA A 1 107 ? 10.443 4.313 -1.818 1.00 85.88 107 ALA A CA 1
ATOM 800 C C . ALA A 1 107 ? 11.672 4.267 -0.908 1.00 85.88 107 ALA A C 1
ATOM 802 O O . ALA A 1 107 ? 11.846 5.138 -0.057 1.00 85.88 107 ALA A O 1
ATOM 803 N N . GLU A 1 108 ? 12.532 3.273 -1.100 1.00 82.31 108 GLU A N 1
ATOM 804 C CA . GLU A 1 108 ? 13.798 3.136 -0.373 1.00 82.31 108 GLU A CA 1
ATOM 805 C C . GLU A 1 108 ? 14.932 3.531 -1.314 1.00 82.31 108 GLU A C 1
ATOM 807 O O . GLU A 1 108 ? 15.033 2.981 -2.404 1.00 82.31 108 GLU A O 1
ATOM 812 N N . GLU A 1 109 ? 15.735 4.539 -0.959 1.00 80.94 109 GLU A N 1
ATOM 813 C CA . GLU A 1 109 ? 16.816 5.054 -1.828 1.00 80.94 109 GLU A CA 1
ATOM 814 C C . GLU A 1 109 ? 16.343 5.485 -3.239 1.00 80.94 109 GLU A C 1
ATOM 816 O O . GLU A 1 109 ? 17.117 5.558 -4.190 1.00 80.94 109 GLU A O 1
ATOM 821 N N . GLY A 1 110 ? 15.053 5.812 -3.382 1.00 80.56 110 GLY A N 1
ATOM 822 C CA . GLY A 1 110 ? 14.431 6.140 -4.669 1.00 80.56 110 GLY A CA 1
ATOM 823 C C . GLY A 1 110 ? 13.913 4.932 -5.457 1.00 80.56 110 GLY A C 1
ATOM 824 O O . GLY A 1 110 ? 13.418 5.114 -6.567 1.00 80.56 110 GLY A O 1
ATOM 825 N N . HIS A 1 111 ? 13.974 3.724 -4.894 1.00 84.81 111 HIS A N 1
ATOM 826 C CA . HIS A 1 111 ? 13.409 2.501 -5.461 1.00 84.81 111 HIS A CA 1
ATOM 827 C C . HIS A 1 111 ? 11.981 2.278 -4.939 1.00 84.81 111 HIS A C 1
ATOM 829 O O . HIS A 1 111 ? 11.810 1.908 -3.771 1.00 84.81 111 HIS A O 1
ATOM 835 N N . PRO A 1 112 ? 10.934 2.508 -5.755 1.00 89.25 112 PRO A N 1
ATOM 836 C CA . PRO A 1 112 ? 9.566 2.283 -5.319 1.00 89.25 112 PRO A CA 1
ATOM 837 C C . PRO A 1 112 ? 9.300 0.792 -5.086 1.00 89.25 112 PRO A C 1
ATOM 839 O O . PRO A 1 112 ? 9.633 -0.064 -5.908 1.00 89.25 112 PRO A O 1
ATOM 842 N N . THR A 1 113 ? 8.657 0.492 -3.963 1.00 90.81 113 THR A N 1
ATOM 843 C CA . THR A 1 113 ? 8.210 -0.846 -3.587 1.00 90.81 113 THR A CA 1
ATOM 844 C C . THR A 1 113 ? 6.760 -0.791 -3.123 1.00 90.81 113 THR A C 1
ATOM 846 O O . THR A 1 113 ? 6.409 -0.011 -2.239 1.00 90.81 113 THR A O 1
ATOM 849 N N . LEU A 1 114 ? 5.917 -1.641 -3.708 1.00 93.44 114 LEU A N 1
ATOM 850 C CA . LEU A 1 114 ? 4.561 -1.890 -3.235 1.00 93.44 114 LEU A CA 1
ATOM 851 C C . LEU A 1 114 ? 4.577 -3.059 -2.249 1.00 93.44 114 LEU A C 1
ATOM 853 O O . LEU A 1 114 ? 4.901 -4.190 -2.613 1.00 93.44 114 LEU A O 1
ATOM 857 N N . LEU A 1 115 ? 4.215 -2.770 -1.006 1.00 92.69 115 LEU A N 1
ATOM 858 C CA . LEU A 1 115 ? 4.123 -3.719 0.093 1.00 92.69 115 LEU A CA 1
ATOM 859 C C . LEU A 1 115 ? 2.666 -4.018 0.419 1.00 92.69 115 LEU A C 1
ATOM 861 O O . LEU A 1 115 ? 1.804 -3.142 0.345 1.00 92.69 115 LEU A O 1
ATOM 865 N N . PHE A 1 116 ? 2.410 -5.246 0.854 1.00 93.75 116 PHE A N 1
ATOM 866 C CA . PHE A 1 116 ? 1.112 -5.654 1.369 1.00 93.75 116 PHE A CA 1
ATOM 867 C C . PHE A 1 116 ? 1.234 -6.049 2.839 1.00 93.75 116 PHE A C 1
ATOM 869 O O . PHE A 1 116 ? 2.251 -6.602 3.264 1.00 93.75 116 PHE A O 1
ATOM 876 N N . ARG A 1 117 ? 0.198 -5.732 3.616 1.00 92.62 117 ARG A N 1
ATOM 877 C CA . ARG A 1 117 ? 0.058 -6.093 5.029 1.00 92.62 117 ARG A CA 1
ATOM 878 C C . ARG A 1 117 ? -1.328 -6.657 5.306 1.00 92.62 117 ARG A C 1
ATOM 880 O O . ARG A 1 117 ? -2.320 -6.156 4.773 1.00 92.62 117 ARG A O 1
ATOM 887 N N . SER A 1 118 ? -1.420 -7.629 6.204 1.00 93.62 118 SER A N 1
ATOM 888 C CA . SER A 1 118 ? -2.677 -8.009 6.851 1.00 93.62 118 SER A CA 1
ATOM 889 C C . SER A 1 118 ? -3.148 -6.868 7.753 1.00 93.62 118 SER A C 1
ATOM 891 O O . SER A 1 118 ? -2.549 -6.592 8.796 1.00 93.62 118 SER A O 1
ATOM 893 N N . LEU A 1 119 ? -4.229 -6.187 7.366 1.00 93.12 119 LEU A N 1
ATOM 894 C CA . LEU A 1 119 ? -4.725 -5.038 8.120 1.00 93.12 119 LEU A CA 1
ATOM 895 C C . LEU A 1 119 ? -5.157 -5.427 9.548 1.00 93.12 119 LEU A C 1
ATOM 897 O O . LEU A 1 119 ? -4.768 -4.718 10.477 1.00 93.12 119 LEU A O 1
ATOM 901 N N . PRO A 1 120 ? -5.879 -6.541 9.795 1.00 92.25 120 PRO A N 1
ATOM 902 C CA . PRO A 1 120 ? -6.233 -6.937 11.157 1.00 92.25 120 PRO A CA 1
ATOM 903 C C . PRO A 1 120 ? -5.016 -7.171 12.059 1.00 92.25 120 PRO A C 1
ATOM 905 O O . PRO A 1 120 ? -5.043 -6.761 13.219 1.00 92.25 120 PRO A O 1
ATOM 908 N N . GLN A 1 121 ? -3.952 -7.790 11.537 1.00 91.12 121 GLN A N 1
ATOM 909 C CA . GLN A 1 121 ? -2.723 -8.043 12.300 1.00 91.12 121 GLN A CA 1
ATOM 910 C C . GLN A 1 121 ? -1.966 -6.746 12.573 1.00 91.12 121 GLN A C 1
ATOM 912 O O . GLN A 1 121 ? -1.618 -6.467 13.722 1.00 91.12 121 GLN A O 1
ATOM 917 N N . ALA A 1 122 ? -1.815 -5.904 11.549 1.00 89.25 122 ALA A N 1
ATOM 918 C CA . ALA A 1 122 ? -1.214 -4.584 11.668 1.00 89.25 122 ALA A CA 1
ATOM 919 C C . ALA A 1 122 ? -1.924 -3.731 12.728 1.00 89.25 122 ALA A C 1
ATOM 921 O O . ALA A 1 122 ? -1.289 -3.198 13.636 1.00 89.25 122 ALA A O 1
ATOM 922 N N . LEU A 1 123 ? -3.259 -3.667 12.686 1.00 89.75 123 LEU A N 1
ATOM 923 C CA . LEU A 1 123 ? -4.059 -2.930 13.664 1.00 89.75 123 LEU A CA 1
ATOM 924 C C . LEU A 1 123 ? -3.930 -3.485 15.086 1.00 89.75 123 LEU A C 1
ATOM 926 O O . LEU A 1 123 ? -4.181 -2.735 16.028 1.00 89.75 123 LEU A O 1
ATOM 930 N N . GLN A 1 124 ? -3.558 -4.753 15.261 1.00 89.31 124 GLN A N 1
ATOM 931 C CA . GLN A 1 124 ? -3.308 -5.381 16.563 1.00 89.31 124 GLN A CA 1
ATOM 932 C C . GLN A 1 124 ? -1.839 -5.280 17.007 1.00 89.31 124 GLN A C 1
ATOM 934 O O . GLN A 1 124 ? -1.518 -5.721 18.108 1.00 89.31 124 GLN A O 1
ATOM 939 N N . GLY A 1 125 ? -0.955 -4.701 16.184 1.00 83.25 125 GLY A N 1
ATOM 940 C CA . GLY A 1 125 ? 0.487 -4.662 16.446 1.00 83.25 125 GLY A CA 1
ATOM 941 C C . GLY A 1 125 ? 1.136 -6.047 16.429 1.00 83.25 125 GLY A C 1
ATOM 942 O O . GLY A 1 125 ? 2.154 -6.259 17.081 1.00 83.25 125 GLY A O 1
ATOM 943 N N . GLN A 1 126 ? 0.521 -7.008 15.739 1.00 84.81 126 GLN A N 1
ATOM 944 C CA . GLN A 1 126 ? 1.053 -8.358 15.614 1.00 84.81 126 GLN A CA 1
ATOM 945 C C . GLN A 1 126 ? 2.033 -8.428 14.448 1.00 84.81 126 GLN A C 1
ATOM 947 O O . GLN A 1 126 ? 1.834 -7.779 13.421 1.00 84.81 126 GLN A O 1
ATOM 952 N N . ALA A 1 127 ? 3.077 -9.242 14.613 1.00 77.31 127 ALA A N 1
ATOM 953 C CA . ALA A 1 127 ? 3.937 -9.610 13.500 1.00 77.31 127 ALA A CA 1
ATOM 954 C C . ALA A 1 127 ? 3.109 -10.324 12.427 1.00 77.31 127 ALA A C 1
ATOM 956 O O . ALA A 1 127 ? 2.187 -11.085 12.736 1.00 77.31 127 ALA A O 1
ATOM 957 N N . GLU A 1 128 ? 3.451 -10.065 11.172 1.00 79.31 128 GLU A N 1
ATOM 958 C CA . GLU A 1 128 ? 2.760 -10.650 10.039 1.00 79.31 128 GLU A CA 1
ATOM 959 C C . GLU A 1 128 ? 2.970 -12.168 10.011 1.00 79.31 128 GLU A C 1
ATOM 961 O O . GLU A 1 128 ? 4.097 -12.656 10.083 1.00 79.31 128 GLU A O 1
ATOM 966 N N . SER A 1 129 ? 1.877 -12.934 9.969 1.00 68.88 129 SER A N 1
ATOM 967 C CA . SER A 1 129 ? 1.932 -14.393 10.127 1.00 68.88 129 SER A CA 1
ATOM 968 C C . SER A 1 129 ? 2.121 -15.163 8.811 1.00 68.88 129 SER A C 1
ATOM 970 O O . SER A 1 129 ? 1.810 -16.353 8.758 1.00 68.88 129 SER A O 1
ATOM 972 N N . GLY A 1 130 ? 2.574 -14.507 7.740 1.00 72.81 130 GLY A N 1
ATOM 973 C CA . GLY A 1 130 ? 2.812 -15.122 6.434 1.00 72.81 130 GLY A CA 1
ATOM 974 C C . GLY A 1 130 ? 3.537 -14.190 5.466 1.00 72.81 130 GLY A C 1
ATOM 975 O O . GLY A 1 130 ? 3.552 -12.980 5.661 1.00 72.81 130 GLY A O 1
ATOM 976 N N . ASP A 1 131 ? 4.117 -14.754 4.410 1.00 82.44 131 ASP A N 1
ATOM 977 C CA . ASP A 1 131 ? 4.835 -13.977 3.398 1.00 82.44 131 ASP A CA 1
ATOM 978 C C . ASP A 1 131 ? 3.833 -13.373 2.406 1.00 82.44 131 ASP A C 1
ATOM 980 O O . ASP A 1 131 ? 3.476 -13.994 1.403 1.00 82.44 131 ASP A O 1
ATOM 984 N N . LEU A 1 132 ? 3.331 -12.170 2.702 1.00 90.50 132 LEU A N 1
ATOM 985 C CA . LEU A 1 132 ? 2.657 -11.368 1.684 1.00 90.50 132 LEU A CA 1
ATOM 986 C C . LEU A 1 132 ? 3.682 -10.850 0.666 1.00 90.50 132 LEU A C 1
ATOM 988 O O . LEU A 1 132 ? 4.835 -10.589 1.019 1.00 90.50 132 LEU A O 1
ATOM 992 N N . PRO A 1 133 ? 3.282 -10.692 -0.606 1.00 91.81 133 PRO A N 1
ATOM 993 C CA . PRO A 1 133 ? 4.206 -10.286 -1.648 1.00 91.81 133 PRO A CA 1
ATOM 994 C C . PRO A 1 133 ? 4.732 -8.868 -1.418 1.00 91.81 133 PRO A C 1
ATOM 996 O O . PRO A 1 133 ? 4.096 -8.026 -0.784 1.00 91.81 133 PRO A O 1
ATOM 999 N N . ALA A 1 134 ? 5.886 -8.595 -2.012 1.00 91.50 134 ALA A N 1
ATOM 1000 C CA . ALA A 1 134 ? 6.428 -7.259 -2.196 1.00 91.50 134 ALA A CA 1
ATOM 1001 C C . ALA A 1 134 ? 6.807 -7.100 -3.671 1.00 91.50 134 ALA A C 1
ATOM 1003 O O . ALA A 1 134 ? 7.411 -8.000 -4.257 1.00 91.50 134 ALA A O 1
ATOM 1004 N N . ILE A 1 135 ? 6.437 -5.975 -4.281 1.00 91.44 135 ILE A N 1
ATOM 1005 C CA . ILE A 1 135 ? 6.757 -5.670 -5.679 1.00 91.44 135 ILE A CA 1
ATOM 1006 C C . ILE A 1 135 ? 7.697 -4.471 -5.693 1.00 91.44 135 ILE A C 1
ATOM 1008 O O . ILE A 1 135 ? 7.251 -3.328 -5.613 1.00 91.44 135 ILE A O 1
ATOM 1012 N N . SER A 1 136 ? 8.997 -4.740 -5.782 1.00 90.06 136 SER A N 1
ATOM 1013 C CA . SER A 1 136 ? 10.036 -3.717 -5.930 1.00 90.06 136 SER A CA 1
ATOM 1014 C C . SER A 1 136 ? 10.325 -3.460 -7.401 1.00 90.06 136 SER A C 1
ATOM 1016 O O . SER A 1 136 ? 10.515 -4.402 -8.174 1.00 90.06 136 SER A O 1
ATOM 1018 N N . ILE A 1 137 ? 10.390 -2.188 -7.784 1.00 85.50 137 ILE A N 1
ATOM 1019 C CA . ILE A 1 137 ? 10.591 -1.780 -9.171 1.00 85.50 137 ILE A CA 1
ATOM 1020 C C . ILE A 1 137 ? 11.817 -0.891 -9.284 1.00 85.50 137 ILE A C 1
ATOM 1022 O O . ILE A 1 137 ? 11.919 0.136 -8.616 1.00 85.50 137 ILE A O 1
ATOM 1026 N N . TYR A 1 138 ? 12.733 -1.267 -10.177 1.00 84.19 138 TYR A N 1
ATOM 1027 C CA . TYR A 1 138 ? 13.820 -0.392 -10.592 1.00 84.19 138 TYR A CA 1
ATOM 1028 C C . TYR A 1 138 ? 14.407 -0.793 -11.959 1.00 84.19 138 TYR A C 1
ATOM 1030 O O . TYR A 1 138 ? 14.740 -1.970 -12.143 1.00 84.19 138 TYR A O 1
ATOM 1038 N N . PRO A 1 139 ? 14.613 0.166 -12.886 1.00 86.62 139 PRO A N 1
ATOM 1039 C CA . PRO A 1 139 ? 14.094 1.544 -12.858 1.00 86.62 139 PRO A CA 1
ATOM 1040 C C . PRO A 1 139 ? 12.564 1.569 -13.026 1.00 86.62 139 PRO A C 1
ATOM 1042 O O . PRO A 1 139 ? 11.995 0.573 -13.460 1.00 86.62 139 PRO A O 1
ATOM 1045 N N . GLY A 1 140 ? 11.903 2.692 -12.731 1.00 87.50 140 GLY A N 1
ATOM 1046 C CA . GLY A 1 140 ? 10.482 2.897 -13.055 1.00 87.50 140 GLY A CA 1
ATOM 1047 C C . GLY A 1 140 ? 9.615 3.318 -11.874 1.00 87.50 140 GLY A C 1
ATOM 1048 O O . GLY A 1 140 ? 10.122 3.736 -10.832 1.00 87.50 140 GLY A O 1
ATOM 1049 N N . GLY A 1 141 ? 8.301 3.217 -12.057 1.00 90.62 141 GLY A N 1
ATOM 1050 C CA . GLY A 1 141 ? 7.284 3.606 -11.087 1.00 90.62 141 GLY A CA 1
ATOM 1051 C C . GLY A 1 141 ? 6.164 2.578 -10.933 1.00 90.62 141 GLY A C 1
ATOM 1052 O O . GLY A 1 141 ? 5.905 1.752 -11.811 1.00 90.62 141 GLY A O 1
ATOM 1053 N N . ILE A 1 142 ? 5.476 2.651 -9.792 1.00 92.62 142 ILE A N 1
ATOM 1054 C CA . ILE A 1 142 ? 4.232 1.925 -9.526 1.00 92.62 142 ILE A CA 1
ATOM 1055 C C . ILE A 1 142 ? 3.256 2.795 -8.748 1.00 92.62 142 ILE A C 1
ATOM 1057 O O . ILE A 1 142 ? 3.629 3.446 -7.771 1.00 92.62 142 ILE A O 1
ATOM 1061 N N . SER A 1 143 ? 1.997 2.772 -9.171 1.00 93.00 143 SER A N 1
ATOM 1062 C CA . SER A 1 143 ? 0.867 3.385 -8.474 1.00 93.00 143 SER A CA 1
ATOM 1063 C C . SER A 1 143 ? -0.248 2.368 -8.250 1.00 93.00 143 SER A C 1
ATOM 1065 O O . SER A 1 143 ? -0.421 1.418 -9.014 1.00 93.00 143 SER A O 1
ATOM 1067 N N . SER A 1 144 ? -1.017 2.568 -7.180 1.00 94.44 144 SER A N 1
ATOM 1068 C CA . SER A 1 144 ? -2.258 1.835 -6.923 1.00 94.44 144 SER A CA 1
ATOM 10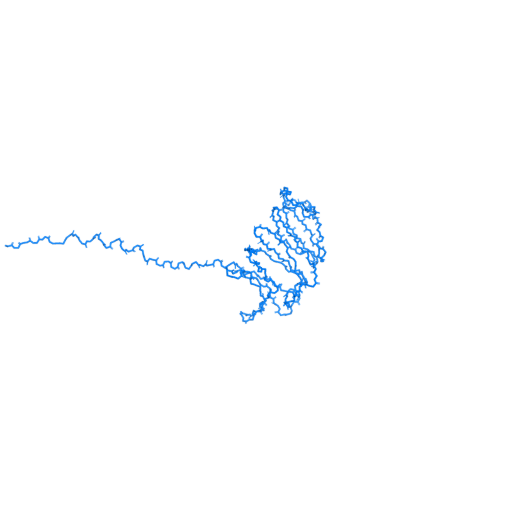69 C C . SER A 1 144 ? -3.413 2.552 -7.626 1.00 94.44 144 SER A C 1
ATOM 1071 O O . SER A 1 144 ? -3.733 3.680 -7.266 1.00 94.44 144 SER A O 1
ATOM 1073 N N . GLU A 1 145 ? -4.085 1.887 -8.565 1.00 95.88 145 GLU A N 1
ATOM 1074 C CA . GLU A 1 145 ? -5.256 2.441 -9.267 1.00 95.88 145 GLU A CA 1
ATOM 1075 C C . GLU A 1 145 ? -6.570 2.136 -8.531 1.00 95.88 145 GLU A C 1
ATOM 1077 O O . GLU A 1 145 ? -7.567 2.842 -8.687 1.00 95.88 145 GLU A O 1
ATOM 1082 N N . GLY A 1 146 ? -6.580 1.083 -7.707 1.00 95.81 146 GLY A N 1
ATOM 1083 C CA . GLY A 1 146 ? -7.709 0.725 -6.853 1.00 95.81 146 GLY A CA 1
ATOM 1084 C C . GLY A 1 146 ? -7.950 -0.777 -6.751 1.00 95.81 146 GLY A C 1
ATOM 1085 O O . GLY A 1 146 ? -7.365 -1.586 -7.470 1.00 95.81 146 GLY A O 1
ATOM 1086 N N . TRP A 1 147 ? -8.835 -1.161 -5.837 1.00 97.88 147 TRP A N 1
ATOM 1087 C CA . TRP A 1 147 ? -9.183 -2.559 -5.591 1.00 97.88 147 TRP A CA 1
ATOM 1088 C C . TRP A 1 147 ? -10.319 -3.020 -6.508 1.00 97.88 147 TRP A C 1
ATOM 1090 O O . TRP A 1 147 ? -11.368 -2.381 -6.571 1.00 97.88 147 TRP A O 1
ATOM 1100 N N . GLN A 1 148 ? -10.129 -4.153 -7.189 1.00 97.12 148 GLN A N 1
ATOM 1101 C CA . GLN A 1 148 ? -11.184 -4.815 -7.966 1.00 97.12 148 GLN A CA 1
ATOM 1102 C C . GLN A 1 148 ? -12.033 -5.743 -7.087 1.00 97.12 148 GLN A C 1
ATOM 1104 O O . GLN A 1 148 ? -13.242 -5.865 -7.274 1.00 97.12 148 GLN A O 1
ATOM 1109 N N . SER A 1 149 ? -11.390 -6.410 -6.132 1.00 97.69 149 SER A N 1
ATOM 1110 C CA . SER A 1 149 ? -12.016 -7.239 -5.103 1.00 97.69 149 SER A CA 1
ATOM 1111 C C . SER A 1 149 ? -11.147 -7.214 -3.847 1.00 97.69 149 SER A C 1
ATOM 1113 O O . SER A 1 149 ? -10.111 -6.556 -3.830 1.00 97.69 149 SER A O 1
ATOM 1115 N N . ASP A 1 150 ? -11.551 -7.919 -2.791 1.00 97.69 150 ASP A N 1
ATOM 1116 C CA . ASP A 1 150 ? -10.784 -7.956 -1.541 1.00 97.69 150 ASP A CA 1
ATOM 1117 C C . ASP A 1 150 ? -9.357 -8.491 -1.720 1.00 97.69 150 ASP A C 1
ATOM 1119 O O . ASP A 1 150 ? -8.431 -8.023 -1.070 1.00 97.69 150 ASP A O 1
ATOM 1123 N N . ASN A 1 151 ? -9.173 -9.403 -2.677 1.00 97.94 151 ASN A N 1
ATOM 1124 C CA . ASN A 1 151 ? -7.910 -10.096 -2.924 1.00 97.94 151 ASN A CA 1
ATOM 1125 C C . ASN A 1 151 ? -7.246 -9.654 -4.235 1.00 97.94 151 ASN A C 1
ATOM 1127 O O . ASN A 1 151 ? -6.361 -10.347 -4.733 1.00 97.94 151 ASN A O 1
ATOM 1131 N N . GLN A 1 152 ? -7.717 -8.568 -4.855 1.00 98.06 152 GLN A N 1
ATOM 1132 C CA . GLN A 1 152 ? -7.239 -8.146 -6.169 1.00 98.06 152 GLN A CA 1
ATOM 1133 C C . GLN A 1 152 ? -7.058 -6.633 -6.242 1.00 98.06 152 GLN A C 1
ATOM 1135 O O . GLN A 1 152 ? -8.036 -5.878 -6.227 1.00 98.06 152 GLN A O 1
ATOM 1140 N N . LEU A 1 153 ? -5.804 -6.210 -6.381 1.00 97.88 153 LEU A N 1
ATOM 1141 C CA . LEU A 1 153 ? -5.416 -4.812 -6.537 1.00 97.88 153 LEU A CA 1
ATOM 1142 C C . LEU A 1 153 ? -5.020 -4.531 -7.988 1.00 97.88 153 LEU A C 1
ATOM 1144 O O . LEU A 1 153 ? -4.218 -5.259 -8.572 1.00 97.88 153 LEU A O 1
ATOM 1148 N N . ILE A 1 154 ? -5.562 -3.459 -8.559 1.00 97.06 154 ILE A N 1
ATOM 1149 C CA . ILE A 1 154 ? -5.120 -2.920 -9.843 1.00 97.06 154 ILE A CA 1
ATOM 1150 C C . ILE A 1 154 ? -3.980 -1.940 -9.574 1.00 97.06 154 ILE A C 1
ATOM 1152 O O . ILE A 1 154 ? -4.138 -0.981 -8.816 1.00 97.06 154 ILE A O 1
ATOM 1156 N N . VAL A 1 155 ? -2.842 -2.176 -10.217 1.00 96.00 155 VAL A N 1
ATOM 1157 C CA . VAL A 1 155 ? -1.657 -1.314 -10.158 1.00 96.00 155 VAL A CA 1
ATOM 1158 C C . VAL A 1 155 ? -1.283 -0.853 -11.557 1.00 96.00 155 VAL A C 1
ATOM 1160 O O . VAL A 1 155 ? -1.480 -1.597 -12.516 1.00 96.00 155 VAL A O 1
ATOM 1163 N N . SER A 1 156 ? -0.727 0.346 -11.680 1.00 95.00 156 SER A N 1
ATOM 1164 C CA . SER A 1 156 ? -0.167 0.865 -12.929 1.00 95.00 156 SER A CA 1
ATOM 1165 C C . SER A 1 156 ? 1.350 0.927 -12.809 1.00 95.00 156 SER A C 1
ATOM 1167 O O . SER A 1 156 ? 1.868 1.328 -11.767 1.00 95.00 156 SER A O 1
ATOM 1169 N N . SER A 1 157 ? 2.066 0.483 -13.841 1.00 93.56 157 SER A N 1
ATOM 1170 C CA . SER A 1 157 ? 3.528 0.539 -13.882 1.00 93.56 157 SER A CA 1
ATOM 1171 C C . SER A 1 157 ? 4.054 0.674 -15.308 1.00 93.56 157 SER A C 1
ATOM 1173 O O . SER A 1 157 ? 3.519 0.063 -16.236 1.00 93.56 157 SER A O 1
ATOM 1175 N N . ASP A 1 158 ? 5.133 1.440 -15.461 1.00 91.38 158 ASP A N 1
ATOM 1176 C CA . ASP A 1 158 ? 5.939 1.574 -16.683 1.00 91.38 158 ASP A CA 1
ATOM 1177 C C . ASP A 1 158 ? 6.887 0.380 -16.918 1.00 91.38 158 ASP A C 1
ATOM 1179 O O . ASP A 1 158 ? 7.526 0.281 -17.968 1.00 91.38 158 ASP A O 1
ATOM 1183 N N . GLN A 1 159 ? 6.928 -0.562 -15.972 1.00 89.75 159 GLN A N 1
ATOM 1184 C CA . GLN A 1 159 ? 7.656 -1.821 -16.057 1.00 89.75 159 GLN A CA 1
ATOM 1185 C C . GLN A 1 159 ? 6.735 -2.998 -16.389 1.00 89.75 159 GLN A C 1
ATOM 1187 O O . GLN A 1 159 ? 5.541 -3.026 -16.070 1.00 89.75 159 GLN A O 1
ATOM 1192 N N . ASN A 1 160 ? 7.299 -4.025 -17.032 1.00 87.81 160 ASN A N 1
ATOM 1193 C CA . ASN A 1 160 ? 6.572 -5.255 -17.339 1.00 87.81 160 ASN A CA 1
ATOM 1194 C C . ASN A 1 160 ? 6.511 -6.188 -16.125 1.00 87.81 160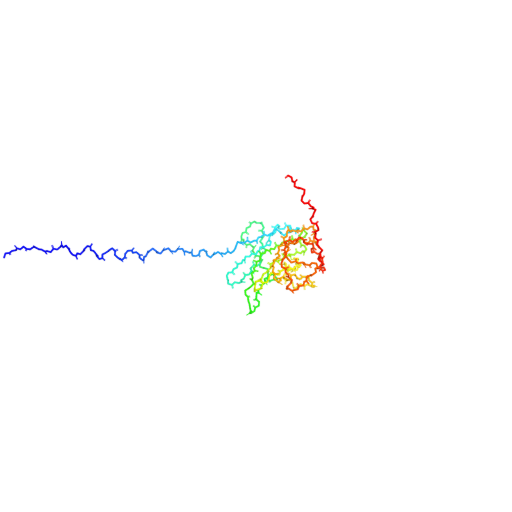 ASN A C 1
ATOM 1196 O O . ASN A 1 160 ? 7.300 -7.124 -16.016 1.00 87.81 160 ASN A O 1
ATOM 1200 N N . LEU A 1 161 ? 5.540 -5.974 -15.235 1.00 86.25 161 LEU A N 1
ATOM 1201 C CA . LEU A 1 161 ? 5.421 -6.749 -13.992 1.00 86.25 161 LEU A CA 1
ATOM 1202 C C . LEU A 1 161 ? 5.138 -8.244 -14.209 1.00 86.25 161 LEU A C 1
ATOM 1204 O O . LEU A 1 161 ? 5.496 -9.064 -13.371 1.00 86.25 161 LEU A O 1
ATOM 1208 N N . ALA A 1 162 ? 4.520 -8.624 -15.332 1.00 84.06 162 ALA A N 1
ATOM 1209 C CA . ALA A 1 162 ? 4.222 -10.028 -15.631 1.00 84.06 162 ALA A CA 1
ATOM 1210 C C . ALA A 1 162 ? 5.475 -10.837 -16.015 1.00 84.06 162 ALA A C 1
ATOM 1212 O O . ALA A 1 162 ? 5.499 -12.056 -15.864 1.00 84.06 162 ALA A O 1
ATOM 1213 N N . HIS A 1 163 ? 6.508 -10.163 -16.523 1.00 79.62 163 HIS A N 1
ATOM 1214 C CA . HIS A 1 163 ? 7.766 -10.775 -16.948 1.00 79.62 163 HIS A CA 1
ATOM 1215 C C . HIS A 1 163 ? 8.948 -9.981 -16.402 1.00 79.62 163 HIS A C 1
ATOM 1217 O O . HIS A 1 163 ? 9.902 -9.731 -17.135 1.00 79.62 163 HIS A O 1
ATOM 1223 N N . TYR A 1 164 ? 8.848 -9.546 -15.143 1.00 71.56 164 TYR A N 1
ATOM 1224 C CA . TYR A 1 164 ? 9.793 -8.600 -14.570 1.00 71.56 164 TYR A CA 1
ATOM 1225 C C . TYR A 1 164 ? 11.233 -9.092 -14.731 1.00 71.56 164 TYR A C 1
ATOM 1227 O O . TYR A 1 164 ? 11.606 -10.174 -14.268 1.00 71.56 164 TYR A O 1
ATOM 1235 N N . ARG A 1 165 ? 12.035 -8.278 -15.414 1.00 67.44 165 ARG A N 1
ATOM 1236 C CA . ARG A 1 165 ? 13.472 -8.454 -15.574 1.00 67.44 165 ARG A CA 1
ATOM 1237 C C . ARG A 1 165 ? 14.124 -7.146 -15.182 1.00 67.44 165 ARG A C 1
ATOM 1239 O O . ARG A 1 165 ? 13.813 -6.088 -15.721 1.00 67.44 165 ARG A O 1
ATOM 1246 N N . HIS A 1 166 ? 15.002 -7.232 -14.197 1.00 63.41 166 HIS A N 1
ATOM 1247 C CA . HIS A 1 166 ? 15.701 -6.070 -13.685 1.00 63.41 166 HIS A CA 1
ATOM 1248 C C . HIS A 1 166 ? 16.561 -5.434 -14.789 1.00 63.41 166 HIS A C 1
ATOM 1250 O O . HIS A 1 166 ? 17.381 -6.125 -15.393 1.00 63.41 166 HIS A O 1
ATOM 1256 N N . GLY A 1 167 ? 16.381 -4.132 -15.030 1.00 61.56 167 GLY A N 1
ATOM 1257 C CA . GLY A 1 167 ? 17.147 -3.374 -16.027 1.00 61.56 167 GLY A CA 1
ATOM 1258 C C . GLY A 1 167 ? 16.578 -3.351 -17.453 1.00 61.56 167 GLY A C 1
ATOM 1259 O O . GLY A 1 167 ? 17.252 -2.822 -18.335 1.00 61.56 167 GLY A O 1
ATOM 1260 N N . ASP A 1 168 ? 15.373 -3.881 -17.690 1.00 71.38 168 ASP A N 1
ATOM 1261 C CA . ASP A 1 168 ? 14.679 -3.719 -18.977 1.00 71.38 168 ASP A CA 1
ATOM 1262 C C . ASP A 1 168 ? 14.251 -2.251 -19.213 1.00 71.38 168 ASP A C 1
ATOM 1264 O O . ASP A 1 168 ? 14.045 -1.478 -18.268 1.00 71.38 168 ASP A O 1
ATOM 1268 N N . GLU A 1 169 ? 14.127 -1.864 -20.491 1.00 73.75 169 GLU A N 1
ATOM 1269 C CA . GLU A 1 169 ? 13.694 -0.521 -20.901 1.00 73.75 169 GLU A CA 1
ATOM 1270 C C . GLU A 1 169 ? 12.292 -0.184 -20.368 1.00 73.75 169 GLU A C 1
ATOM 1272 O O . GLU A 1 169 ? 11.373 -1.006 -20.412 1.00 73.75 169 GLU A O 1
ATOM 1277 N N . LEU A 1 170 ? 12.124 1.059 -19.905 1.00 83.31 170 LEU A N 1
ATOM 1278 C CA . LEU A 1 170 ? 10.832 1.594 -19.477 1.00 83.31 170 LEU A CA 1
ATOM 1279 C C . LEU A 1 170 ? 9.888 1.725 -20.673 1.00 83.31 170 LEU A C 1
ATOM 1281 O O . LEU A 1 170 ? 10.266 2.245 -21.725 1.00 83.31 170 LEU A O 1
ATOM 1285 N N . GLY A 1 171 ? 8.649 1.275 -20.496 1.00 83.62 171 GLY A N 1
ATOM 1286 C CA . GLY A 1 171 ? 7.593 1.388 -21.493 1.00 83.62 171 GLY A CA 1
ATOM 1287 C C . GLY A 1 171 ? 6.534 2.423 -21.123 1.00 83.62 171 GLY A C 1
ATOM 1288 O O . GLY A 1 171 ? 6.648 3.171 -20.156 1.00 83.62 171 GLY A O 1
ATOM 1289 N N . GLU A 1 172 ? 5.451 2.441 -21.897 1.00 86.81 172 GLU A N 1
ATOM 1290 C CA . GLU A 1 172 ? 4.218 3.100 -21.464 1.00 86.81 172 GLU A CA 1
ATOM 1291 C C . GLU A 1 172 ? 3.649 2.402 -20.224 1.00 86.81 172 GLU A C 1
ATOM 1293 O O . GLU A 1 172 ? 3.705 1.172 -20.124 1.00 86.81 172 GLU A O 1
ATOM 1298 N N . SER A 1 173 ? 3.055 3.182 -19.315 1.00 89.38 173 SER A N 1
ATOM 1299 C CA . SER A 1 173 ? 2.418 2.627 -18.120 1.00 89.38 173 SER A CA 1
ATOM 1300 C C . SER A 1 173 ? 1.264 1.700 -18.492 1.00 89.38 173 SER A C 1
ATOM 1302 O O . SER A 1 173 ? 0.416 2.035 -19.323 1.00 89.38 173 SER A O 1
ATOM 1304 N N . ARG A 1 174 ? 1.221 0.526 -17.864 1.00 92.50 174 ARG A N 1
ATOM 1305 C CA . ARG A 1 174 ? 0.198 -0.503 -18.076 1.00 92.50 174 ARG A CA 1
ATOM 1306 C C . ARG A 1 174 ? -0.423 -0.908 -16.757 1.00 92.50 174 ARG A C 1
ATOM 1308 O O . ARG A 1 174 ? 0.254 -0.951 -15.733 1.00 92.50 174 ARG A O 1
ATOM 1315 N N . ASN A 1 175 ? -1.694 -1.294 -16.820 1.00 94.75 175 ASN A N 1
ATOM 1316 C CA . ASN A 1 175 ? -2.394 -1.820 -15.661 1.00 94.75 175 ASN A CA 1
ATOM 1317 C C . ASN A 1 175 ? -2.143 -3.321 -15.502 1.00 94.75 175 ASN A C 1
ATOM 1319 O O . ASN A 1 175 ? -2.236 -4.105 -16.453 1.00 94.75 175 ASN A O 1
ATOM 1323 N N . TYR A 1 176 ? -1.893 -3.725 -14.267 1.00 95.19 176 TYR A N 1
ATOM 1324 C CA . TYR A 1 176 ? -1.738 -5.105 -13.847 1.00 95.19 176 TYR A CA 1
ATOM 13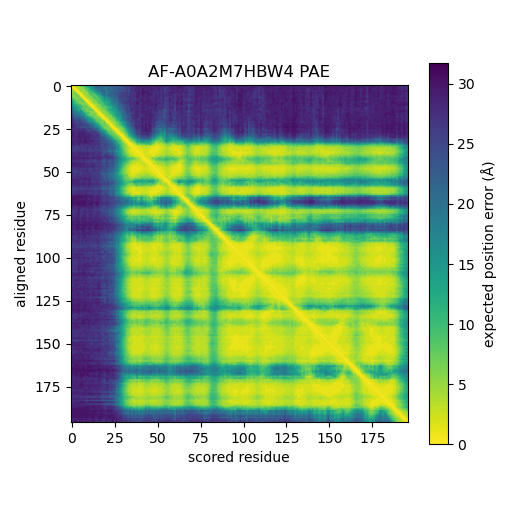25 C C . TYR A 1 176 ? -2.681 -5.387 -12.688 1.00 95.19 176 TYR A C 1
ATOM 1327 O O . TYR A 1 176 ? -2.949 -4.527 -11.855 1.00 95.19 176 TYR A O 1
ATOM 1335 N N . LEU A 1 177 ? -3.176 -6.614 -12.637 1.00 96.50 177 LEU A N 1
ATOM 1336 C CA . LEU A 1 177 ? -3.932 -7.136 -11.515 1.00 96.50 177 LEU A CA 1
ATOM 1337 C C . LEU A 1 177 ? -2.995 -7.980 -10.652 1.00 96.50 177 LEU A C 1
ATOM 1339 O O . LEU A 1 177 ? -2.464 -8.985 -11.134 1.00 96.50 177 LEU A O 1
ATOM 1343 N N . VAL A 1 178 ? -2.801 -7.559 -9.407 1.00 96.62 178 VAL A N 1
ATOM 1344 C CA . VAL A 1 178 ? -2.064 -8.289 -8.373 1.00 96.62 178 VAL A CA 1
ATOM 1345 C C . VAL A 1 178 ? -3.064 -9.103 -7.563 1.00 96.62 178 VAL A C 1
ATOM 1347 O O . VAL A 1 178 ? -4.023 -8.546 -7.028 1.00 96.62 178 VAL A O 1
ATOM 1350 N N . HIS A 1 179 ? -2.854 -10.414 -7.487 1.00 96.94 179 HIS A N 1
ATOM 1351 C CA . HIS A 1 179 ? -3.688 -11.343 -6.728 1.00 96.94 179 HIS A CA 1
ATOM 1352 C C . HIS A 1 179 ? -3.042 -11.604 -5.362 1.00 96.94 179 HIS A C 1
ATOM 1354 O O . HIS A 1 179 ? -1.830 -11.772 -5.259 1.00 96.94 179 HIS A O 1
ATOM 1360 N N . LEU A 1 180 ? -3.848 -11.597 -4.302 1.00 96.44 180 LEU A N 1
ATOM 1361 C CA . LEU A 1 180 ? -3.426 -11.867 -2.928 1.00 96.44 180 LEU A CA 1
ATOM 1362 C C . LEU A 1 180 ? -4.056 -13.171 -2.412 1.00 96.44 180 LEU A C 1
ATOM 1364 O O . LEU A 1 180 ? -5.170 -13.520 -2.814 1.00 96.44 180 LEU A O 1
ATOM 1368 N N . PRO A 1 181 ? -3.375 -13.893 -1.504 1.00 95.12 181 PRO A N 1
ATOM 1369 C CA . PRO A 1 181 ? -2.072 -13.570 -0.909 1.00 95.12 181 PRO A CA 1
ATOM 1370 C C . PRO A 1 181 ? -0.864 -14.032 -1.743 1.00 95.12 181 PRO A C 1
ATOM 1372 O O . PRO A 1 181 ? 0.262 -13.842 -1.308 1.00 95.12 181 PRO A O 1
ATOM 1375 N N . ASP A 1 182 ? -1.068 -14.663 -2.903 1.00 93.38 182 ASP A N 1
ATOM 1376 C CA . ASP A 1 182 ? 0.001 -15.353 -3.643 1.00 93.38 182 ASP A CA 1
ATOM 1377 C C . ASP A 1 182 ? 0.947 -14.427 -4.431 1.00 93.38 182 ASP A C 1
ATOM 1379 O O . ASP A 1 182 ? 2.008 -14.866 -4.873 1.00 93.38 182 ASP A O 1
ATOM 1383 N N . GLY A 1 183 ? 0.580 -13.158 -4.621 1.00 92.62 183 GLY A N 1
ATOM 1384 C CA . GLY A 1 183 ? 1.379 -12.177 -5.353 1.00 92.62 183 GLY A CA 1
ATOM 1385 C C . GLY A 1 183 ? 1.420 -12.401 -6.854 1.00 92.62 183 GLY A C 1
ATOM 1386 O O . GLY A 1 183 ? 2.256 -11.807 -7.537 1.00 92.62 183 GLY A O 1
ATOM 1387 N N . LYS A 1 184 ? 0.536 -13.242 -7.400 1.00 94.75 184 LYS A N 1
ATOM 1388 C CA . LYS A 1 184 ? 0.485 -13.460 -8.842 1.00 94.75 184 LYS A CA 1
ATOM 1389 C C . LYS A 1 184 ? 0.122 -12.152 -9.540 1.00 94.75 184 LYS A C 1
ATOM 1391 O O . LYS A 1 184 ? -0.804 -11.460 -9.129 1.00 94.75 184 LYS A O 1
ATOM 1396 N N . VAL A 1 185 ? 0.805 -11.838 -10.639 1.00 94.06 185 VAL A N 1
ATOM 1397 C CA . VAL A 1 185 ? 0.539 -10.636 -11.440 1.00 94.06 185 VAL A CA 1
ATOM 1398 C C . VAL A 1 185 ? 0.028 -11.024 -12.822 1.00 94.06 185 VAL A C 1
ATOM 1400 O O . VAL A 1 185 ? 0.606 -11.871 -13.503 1.00 94.06 185 VAL A O 1
ATOM 1403 N N . THR A 1 186 ? -1.065 -10.400 -13.258 1.00 94.19 186 THR A N 1
ATOM 1404 C CA . THR A 1 186 ? -1.635 -10.593 -14.600 1.00 94.19 186 THR A CA 1
ATOM 1405 C C . THR A 1 186 ? -1.865 -9.252 -15.279 1.00 94.19 186 THR A C 1
ATOM 1407 O O . THR A 1 186 ? -2.498 -8.377 -14.696 1.00 94.19 186 THR A O 1
ATOM 1410 N N . SER A 1 187 ? -1.389 -9.081 -16.512 1.00 91.31 187 SER A N 1
ATOM 1411 C CA . SER A 1 187 ? -1.639 -7.862 -17.288 1.00 91.31 187 SER A CA 1
ATOM 1412 C C . SER A 1 187 ? -3.131 -7.679 -17.558 1.00 91.31 187 SER A C 1
ATOM 1414 O O . SER A 1 187 ? -3.800 -8.614 -18.000 1.00 91.31 187 SER A O 1
ATOM 1416 N N . GLN A 1 188 ? -3.647 -6.470 -17.336 1.00 86.00 188 GLN A N 1
ATOM 1417 C CA . GLN A 1 188 ? -4.981 -6.107 -17.790 1.00 86.00 188 GLN A CA 1
ATOM 1418 C C . GLN A 1 188 ? -4.886 -5.566 -19.211 1.00 86.00 188 GLN A C 1
ATOM 1420 O O . GLN A 1 188 ? -4.279 -4.528 -19.470 1.00 86.00 188 GLN A O 1
ATOM 1425 N N . THR A 1 189 ? -5.508 -6.265 -20.156 1.00 76.44 189 THR A N 1
ATOM 1426 C CA . THR A 1 189 ? -5.776 -5.676 -21.464 1.00 76.44 189 THR A CA 1
ATOM 1427 C C . THR A 1 189 ? -6.848 -4.615 -21.256 1.00 76.44 189 THR A C 1
ATOM 1429 O O . THR A 1 189 ? -8.013 -4.956 -21.051 1.00 76.44 189 THR A O 1
ATOM 1432 N N . MET A 1 190 ? -6.469 -3.332 -21.260 1.00 61.09 190 MET A N 1
ATOM 1433 C CA . MET A 1 190 ? -7.476 -2.277 -21.337 1.00 61.09 190 MET A CA 1
ATOM 1434 C C . MET A 1 190 ? -8.307 -2.531 -22.601 1.00 61.09 190 MET A C 1
ATOM 1436 O O . MET A 1 190 ? -7.720 -2.743 -23.670 1.00 61.09 190 MET A O 1
ATOM 1440 N N . PRO A 1 191 ? -9.649 -2.549 -22.518 1.00 57.19 191 PRO A N 1
ATOM 1441 C CA . PRO A 1 191 ? -10.449 -2.535 -23.729 1.00 57.19 191 PRO A CA 1
ATOM 1442 C C . PRO A 1 191 ? -10.026 -1.303 -24.542 1.00 57.19 191 PRO A C 1
ATOM 1444 O O . PRO A 1 191 ? -9.761 -0.256 -23.942 1.00 57.19 191 PRO A O 1
ATOM 1447 N N . PRO A 1 192 ? -9.909 -1.410 -25.878 1.00 52.44 192 PRO A N 1
ATOM 1448 C CA . PRO A 1 192 ? -9.540 -0.269 -26.704 1.00 52.44 192 PRO A CA 1
ATOM 1449 C C . PRO A 1 192 ? -10.473 0.884 -26.348 1.00 52.44 192 PRO A C 1
ATOM 1451 O O . PRO A 1 192 ? -11.692 0.709 -26.371 1.00 52.44 192 PRO A O 1
ATOM 1454 N N . ASN A 1 193 ? -9.891 2.018 -25.943 1.00 53.84 193 ASN A N 1
ATOM 1455 C CA . ASN A 1 193 ? -10.635 3.215 -25.573 1.00 53.84 193 ASN A CA 1
ATOM 1456 C C . ASN A 1 193 ? -11.627 3.511 -26.700 1.00 53.84 193 ASN A C 1
ATOM 1458 O O . ASN A 1 193 ? -11.228 3.929 -27.787 1.00 53.84 193 ASN A O 1
ATOM 1462 N N . ALA A 1 194 ? -12.913 3.253 -26.462 1.00 46.56 194 ALA A N 1
ATOM 1463 C CA . ALA A 1 194 ? -13.960 3.690 -27.361 1.00 46.56 194 ALA A CA 1
ATOM 1464 C C . ALA A 1 194 ? -13.996 5.211 -27.230 1.00 46.56 194 ALA A C 1
ATOM 1466 O O . ALA A 1 194 ? -14.585 5.740 -26.287 1.00 46.56 194 ALA A O 1
ATOM 1467 N N . SER A 1 195 ? -13.266 5.895 -28.111 1.00 55.41 195 SER A N 1
ATOM 1468 C CA . SER A 1 195 ? -13.273 7.348 -28.221 1.00 55.41 195 SER A CA 1
ATOM 1469 C C . SER A 1 195 ? -14.731 7.807 -28.265 1.00 55.41 195 SER A C 1
ATOM 1471 O O . SER A 1 195 ? -15.471 7.418 -29.169 1.00 55.41 195 SER A O 1
ATOM 1473 N N . ARG A 1 196 ? -15.154 8.550 -27.240 1.00 43.62 196 ARG A N 1
ATOM 1474 C CA . ARG A 1 196 ? -16.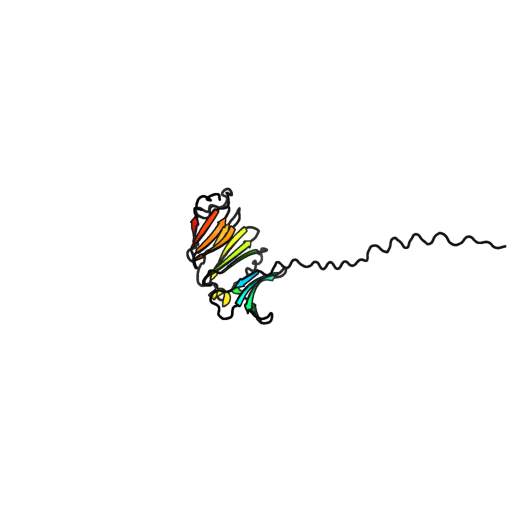425 9.276 -27.244 1.00 43.62 196 ARG A CA 1
ATOM 1475 C C . ARG A 1 196 ? -16.228 10.638 -27.879 1.00 43.62 196 ARG A C 1
ATOM 1477 O O . ARG A 1 196 ? -15.167 11.243 -27.611 1.00 43.62 196 ARG A O 1
#

Sequence (196 aa):
MLRRGMHLALLFVAMLLGACATNTNRAMTSHADPLSCQPIPGNTSHERLCVQITRDRGDLWFVSASGGHRQRRLIEGLSFVGGDNGPVSFGDFSISPSGTYLAVTIAEEGHPTLLFRSLPQALQGQAESGDLPAISIYPGGISSEGWQSDNQLIVSSDQNLAHYRHGDELGESRNYLVHLPDGKVTSQTMPPNASR

pLDDT: mean 76.91, std 18.85, range [34.31, 98.06]

Mean predicted aligned error: 12.55 Å

Solvent-accessible surface area (backbone atoms only — not comparable to full-atom values): 11986 Å² total; per-residue (Å²): 136,91,79,91,87,82,90,89,85,85,86,82,75,77,82,79,76,77,85,84,73,80,80,70,76,65,64,76,72,68,80,59,52,74,74,46,71,45,75,46,43,92,46,90,67,52,30,24,47,31,41,34,50,41,97,88,70,41,48,46,34,29,40,37,47,69,88,56,98,82,55,70,47,75,28,72,58,64,44,67,65,51,59,104,82,53,71,52,44,81,72,53,71,50,70,21,74,67,33,56,33,31,40,36,34,35,21,52,86,78,38,34,30,42,39,52,43,55,33,65,40,28,77,69,54,41,78,80,92,64,84,54,44,69,54,75,40,56,74,64,55,74,47,81,77,45,67,82,42,61,47,29,39,33,30,36,22,24,46,61,73,71,70,69,56,84,72,61,82,79,52,75,73,42,48,28,38,37,35,56,66,81,49,50,54,43,75,51,80,72,73,78,80,78,82,126

Secondary structure (DSSP, 8-state):
-------SSSSSSSSSSSSS---------------EEEE-TT-TT--EEEEEEETTTEEEEEEE-TT-TT-EEE-GGG-----TT-PEEEEEEEE-TTSSEEEEEEEETTEEEEEEEEHHHHHTTPPPSS---EEE-SSS-EEEEEEEETTEEEEEESS-GGG--TTPPP-S-EEEEEETTT--EEE--PPP----

Radius of gyration: 27.41 Å; Cα contacts (8 Å, |Δi|>4): 362; chains: 1; bounding box: 50×105×50 Å

Foldseek 3Di:
DDDDDDDDDPDPPVVPPPPPPPPPPPPPPPPFDDWDWDFQAPDPQRKIWIWTADPPFGIWIWIDGPDDPPDTDTQPLPDPGDPPDFHKAWDDWDAFNRRQKIWTWIATVNWIKIDIAGRVCSVVNHDGPDDADMDIDPPWDKDWPAAPHRFKTKMWIQADSQPDDHPDDGHPIFIWIQGPRVRHIDTDDDDPPPDD

Nearest PDB structures (foldseek):
  7ne4-assembly1_A  TM=4.978E-01  e=1.169E-02  Serratia proteamaculans
  7yx7-assembly1_A  TM=4.744E-01  e=3.677E-02  Serratia proteamaculans
  7ywp-assembly1_A  TM=3.866E-01  e=1.968E-02  Serratia proteamaculans
  7ne5-assembly1_A  TM=4.756E-01  e=1.284E-01  Serratia proteamaculans